Protein AF-A0A7S1J3D1-F1 (afdb_monomer)

Structure (mmCIF, N/CA/C/O backbone):
data_AF-A0A7S1J3D1-F1
#
_entry.id   AF-A0A7S1J3D1-F1
#
loop_
_atom_site.group_PDB
_atom_site.id
_atom_site.type_symbol
_atom_site.label_atom_id
_atom_site.label_alt_id
_atom_site.label_comp_id
_atom_site.label_asym_id
_atom_site.label_entity_id
_atom_site.label_seq_id
_atom_site.pdbx_PDB_ins_code
_atom_site.Cartn_x
_atom_site.Cartn_y
_atom_site.Cartn_z
_atom_site.occupancy
_atom_site.B_iso_or_equiv
_atom_site.auth_seq_id
_atom_site.auth_comp_id
_atom_site.auth_asym_id
_atom_site.auth_atom_id
_atom_site.pdbx_PDB_model_num
ATOM 1 N N . VAL A 1 1 ? -5.712 12.451 -14.005 1.00 25.30 1 VAL A N 1
ATOM 2 C CA . VAL A 1 1 ? -7.044 13.030 -13.714 1.00 25.30 1 VAL A CA 1
ATOM 3 C C . VAL A 1 1 ? -7.055 13.307 -12.225 1.00 25.30 1 VAL A C 1
ATOM 5 O O . VAL A 1 1 ? -7.007 12.352 -11.469 1.00 25.30 1 VAL A O 1
ATOM 8 N N . SER A 1 2 ? -6.955 14.571 -11.810 1.00 24.48 2 SER A N 1
ATOM 9 C CA . SER A 1 2 ? -6.986 14.920 -10.384 1.00 24.48 2 SER A CA 1
ATOM 10 C C . SER A 1 2 ? -8.437 14.815 -9.925 1.00 24.48 2 SER A C 1
ATOM 12 O O . SER A 1 2 ? -9.271 15.611 -10.360 1.00 24.48 2 SER A O 1
ATOM 14 N N . ALA A 1 3 ? -8.770 13.761 -9.180 1.00 30.00 3 ALA A N 1
ATOM 15 C CA . ALA A 1 3 ? -10.103 13.596 -8.622 1.00 30.00 3 ALA A CA 1
ATOM 16 C C . ALA A 1 3 ? -10.310 14.676 -7.554 1.00 30.00 3 ALA A C 1
ATOM 18 O O . ALA A 1 3 ? -9.449 14.885 -6.701 1.00 30.00 3 ALA A O 1
ATOM 19 N N . SER A 1 4 ? -11.433 15.394 -7.618 1.00 39.12 4 SER A N 1
ATOM 20 C CA . SER A 1 4 ? -11.828 16.291 -6.538 1.00 39.12 4 SER A CA 1
ATOM 21 C C . SER A 1 4 ? -11.863 15.491 -5.240 1.00 39.12 4 SER A C 1
ATOM 23 O O . SER A 1 4 ? -12.585 14.497 -5.167 1.00 39.12 4 SER A O 1
ATOM 25 N N . VAL A 1 5 ? -11.096 15.923 -4.243 1.00 52.34 5 VAL A N 1
ATOM 26 C CA . VAL A 1 5 ? -11.101 15.364 -2.890 1.00 52.34 5 VAL A CA 1
ATOM 27 C C . VAL A 1 5 ? -12.564 15.297 -2.414 1.00 52.34 5 VAL A C 1
ATOM 29 O O . VAL A 1 5 ? -13.205 16.338 -2.259 1.00 52.34 5 VAL A O 1
ATOM 32 N N . GLY A 1 6 ? -13.133 14.091 -2.300 1.00 65.12 6 GLY A N 1
ATOM 33 C CA . GLY A 1 6 ? -14.567 13.889 -2.040 1.00 65.12 6 GLY A CA 1
ATOM 34 C C . GLY A 1 6 ? -15.017 14.502 -0.709 1.00 65.12 6 GLY A C 1
ATOM 35 O O . GLY A 1 6 ? -14.214 14.727 0.188 1.00 65.12 6 GLY A O 1
ATOM 36 N N . THR A 1 7 ? -16.305 14.798 -0.529 1.00 87.38 7 THR A N 1
ATOM 37 C CA . THR A 1 7 ? -16.808 15.262 0.779 1.00 87.38 7 THR A CA 1
ATOM 38 C C . THR A 1 7 ? -16.624 14.176 1.854 1.00 87.38 7 THR A C 1
ATOM 40 O O . THR A 1 7 ? -16.487 12.998 1.532 1.00 87.38 7 THR A O 1
ATOM 43 N N . LEU A 1 8 ? -16.661 14.530 3.148 1.00 91.31 8 LEU A N 1
ATOM 44 C CA . LEU A 1 8 ? -16.645 13.525 4.232 1.00 91.31 8 LEU A CA 1
ATOM 45 C C . LEU A 1 8 ? -17.775 12.492 4.090 1.00 91.31 8 LEU A C 1
ATOM 47 O O . LEU A 1 8 ? -17.616 11.337 4.468 1.00 91.31 8 LEU A O 1
ATOM 51 N N . GLU A 1 9 ? -18.910 12.908 3.529 1.00 90.94 9 GLU A N 1
ATOM 52 C CA . GLU A 1 9 ? -20.035 12.026 3.225 1.00 90.94 9 GLU A CA 1
ATOM 53 C C . GLU A 1 9 ? -19.694 11.015 2.125 1.00 90.94 9 GLU A C 1
ATOM 55 O O . GLU A 1 9 ? -19.992 9.835 2.286 1.00 90.94 9 GLU A O 1
ATOM 60 N N . ALA A 1 10 ? -19.003 11.442 1.062 1.00 92.06 10 ALA A N 1
ATOM 61 C CA . ALA A 1 10 ? -18.528 10.536 0.018 1.00 92.06 10 ALA A CA 1
ATOM 62 C C . ALA A 1 10 ? -17.542 9.500 0.583 1.00 92.06 10 ALA A C 1
ATOM 64 O O . ALA A 1 10 ? -17.704 8.307 0.354 1.00 92.06 10 ALA A O 1
ATOM 65 N N . VAL A 1 11 ? -16.589 9.941 1.409 1.00 93.06 11 VAL A N 1
ATOM 66 C CA . VAL A 1 11 ? -15.614 9.052 2.063 1.00 93.06 11 VAL A CA 1
ATOM 67 C C . VAL A 1 11 ? -16.300 8.048 3.000 1.00 93.06 11 VAL A C 1
ATOM 69 O O . VAL A 1 11 ? -15.920 6.878 3.060 1.00 93.06 11 VAL A O 1
ATOM 72 N N . ARG A 1 12 ? -17.350 8.470 3.715 1.00 93.38 12 ARG A N 1
ATOM 73 C CA . ARG A 1 12 ? -18.162 7.562 4.535 1.00 93.38 12 ARG A CA 1
ATOM 74 C C . ARG A 1 12 ? -18.893 6.530 3.677 1.00 93.38 12 ARG A C 1
ATOM 76 O O . ARG A 1 12 ? -18.854 5.349 4.010 1.00 93.38 12 ARG A O 1
ATOM 83 N N . ALA A 1 13 ? -19.522 6.961 2.586 1.00 92.81 13 ALA A N 1
ATOM 84 C CA . ALA A 1 13 ? -20.225 6.069 1.670 1.00 92.81 13 ALA A CA 1
ATOM 85 C C . ALA A 1 13 ? -19.277 5.025 1.051 1.00 92.81 13 ALA A C 1
ATOM 87 O O . ALA A 1 13 ? -19.623 3.848 0.980 1.00 92.81 13 ALA A O 1
ATOM 88 N N . GLU A 1 14 ? -18.052 5.418 0.687 1.00 93.69 14 GLU A N 1
ATOM 89 C CA . GLU A 1 14 ? -17.014 4.490 0.218 1.00 93.69 14 GLU A CA 1
ATOM 90 C C . GLU A 1 14 ? -16.647 3.450 1.291 1.00 93.69 14 GLU A C 1
ATOM 92 O O . GLU A 1 14 ? -16.571 2.254 1.002 1.00 93.69 14 GLU A O 1
ATOM 97 N N . ALA A 1 15 ? -16.469 3.868 2.550 1.00 92.81 15 ALA A N 1
ATOM 98 C CA . ALA A 1 15 ? -16.201 2.940 3.650 1.00 92.81 15 ALA A CA 1
ATOM 99 C C . ALA A 1 15 ? -17.370 1.964 3.887 1.00 92.81 15 ALA A C 1
ATOM 101 O O . ALA A 1 15 ? -17.147 0.777 4.135 1.00 92.81 15 ALA A O 1
ATOM 102 N N . GLU A 1 16 ? -18.615 2.433 3.792 1.00 92.38 16 GLU A N 1
ATOM 103 C CA . GLU A 1 16 ? -19.812 1.588 3.896 1.00 92.38 16 GLU A CA 1
ATOM 104 C C . GLU A 1 16 ? -19.891 0.571 2.751 1.00 92.38 16 GLU A C 1
ATOM 106 O O . GLU A 1 16 ? -20.165 -0.604 2.999 1.00 92.38 16 GLU A O 1
ATOM 111 N N . GLN A 1 17 ? -19.544 0.972 1.527 1.00 93.38 17 GLN A N 1
ATOM 112 C CA . GLN A 1 17 ? -19.472 0.071 0.377 1.00 93.38 17 GLN A CA 1
ATOM 113 C C . GLN A 1 17 ? -18.398 -1.017 0.556 1.00 93.38 17 G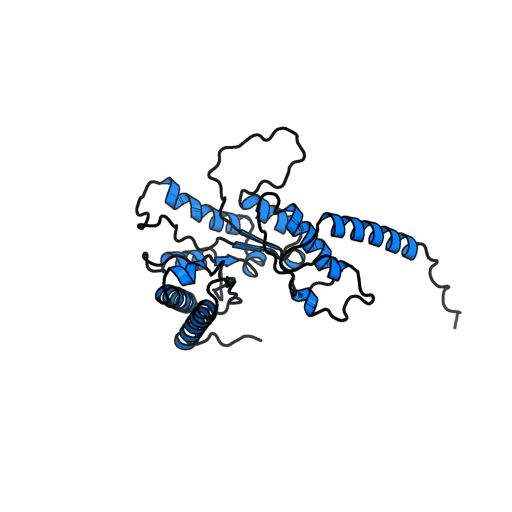LN A C 1
ATOM 115 O O . GLN A 1 17 ? -18.622 -2.184 0.216 1.00 93.38 17 GLN A O 1
ATOM 120 N N . VAL A 1 18 ? -17.236 -0.675 1.126 1.00 92.81 18 VAL A N 1
ATOM 121 C CA . VAL A 1 18 ? -16.195 -1.660 1.476 1.00 92.81 18 VAL A CA 1
ATOM 122 C C . VAL A 1 18 ? -16.729 -2.676 2.489 1.00 92.81 18 VAL A C 1
ATOM 124 O O . VAL A 1 18 ? -16.516 -3.881 2.334 1.00 92.81 18 VAL A O 1
ATOM 127 N N . LEU A 1 19 ? -17.447 -2.214 3.516 1.00 90.38 19 LEU A N 1
ATOM 128 C CA . LEU A 1 19 ? -18.049 -3.087 4.525 1.00 90.38 19 LEU A CA 1
ATOM 129 C C . LEU A 1 19 ? -19.132 -3.993 3.939 1.00 90.38 19 LEU A C 1
ATOM 131 O O . LEU A 1 19 ? -19.180 -5.173 4.288 1.00 90.38 19 LEU A O 1
ATOM 135 N N . GLU A 1 20 ? -19.971 -3.467 3.048 1.00 91.19 20 GLU A N 1
ATOM 136 C CA . GLU A 1 20 ? -20.978 -4.245 2.327 1.00 91.19 20 GLU A CA 1
ATOM 137 C C . GLU A 1 20 ? -20.319 -5.347 1.492 1.00 91.19 20 GLU A C 1
ATOM 139 O O . GLU A 1 20 ? -20.676 -6.517 1.629 1.00 91.19 20 GLU A O 1
ATOM 144 N N . THR A 1 21 ? -19.292 -4.996 0.712 1.00 91.62 21 THR A N 1
ATOM 145 C CA . THR A 1 21 ? -18.519 -5.939 -0.112 1.00 91.62 21 THR A CA 1
ATOM 146 C C . THR A 1 21 ? -17.920 -7.057 0.743 1.00 91.62 21 THR A C 1
ATOM 148 O O . THR A 1 21 ? -18.063 -8.238 0.435 1.00 91.62 21 THR A O 1
ATOM 151 N N . LEU A 1 22 ? -17.301 -6.709 1.876 1.00 89.75 22 LEU A N 1
ATOM 152 C CA . LEU A 1 22 ? -16.787 -7.697 2.826 1.00 89.75 22 LEU A CA 1
ATOM 153 C C . LEU A 1 22 ? -17.909 -8.535 3.461 1.00 89.75 22 LEU A C 1
ATOM 155 O O . LEU A 1 22 ? -17.675 -9.683 3.839 1.00 89.75 22 LEU A O 1
ATOM 159 N N . GLY A 1 23 ? -19.111 -7.988 3.629 1.00 89.19 23 GLY A N 1
ATOM 160 C CA . GLY A 1 23 ? -20.271 -8.697 4.171 1.00 89.19 23 GLY A CA 1
ATOM 161 C C . GLY A 1 23 ? -20.832 -9.773 3.239 1.00 89.19 23 GLY A C 1
ATOM 162 O O . GLY A 1 23 ? -21.430 -10.731 3.729 1.00 89.19 23 GLY A O 1
ATOM 163 N N . GLN A 1 24 ? -20.617 -9.640 1.928 1.00 90.75 24 GLN A N 1
ATOM 164 C CA . GLN A 1 24 ? -21.112 -10.578 0.914 1.00 90.75 24 GLN A CA 1
ATOM 165 C C . GLN A 1 24 ? -20.329 -11.897 0.882 1.00 90.75 24 GLN A C 1
ATOM 167 O O . GLN A 1 24 ? -20.914 -12.941 0.597 1.00 90.75 24 GLN A O 1
ATOM 172 N N . ASP A 1 25 ? -19.034 -11.870 1.206 1.00 90.44 25 ASP A N 1
ATOM 173 C CA . ASP A 1 25 ? -18.181 -13.060 1.239 1.00 90.44 25 ASP A CA 1
ATOM 174 C C . ASP A 1 25 ? -17.310 -13.074 2.513 1.00 90.44 25 ASP A C 1
ATOM 176 O O . ASP A 1 25 ? -16.414 -12.236 2.659 1.00 90.44 25 ASP A O 1
ATOM 180 N N . PRO A 1 26 ? -17.527 -14.018 3.452 1.00 88.19 26 PRO A N 1
ATOM 181 C CA . PRO A 1 26 ? -16.737 -14.115 4.678 1.00 88.19 26 PRO A CA 1
ATOM 182 C C . PRO A 1 26 ? -15.274 -14.525 4.441 1.00 88.19 26 PRO A C 1
ATOM 184 O O . PRO A 1 26 ? -14.440 -14.307 5.322 1.00 88.19 26 PRO A O 1
ATOM 187 N N . CYS A 1 27 ? -14.947 -15.103 3.282 1.00 88.75 27 CYS A N 1
ATOM 188 C CA . CYS A 1 27 ? -13.596 -15.517 2.906 1.00 88.75 27 CYS A CA 1
ATOM 189 C C . CYS A 1 27 ? -12.812 -14.423 2.163 1.00 88.75 27 CYS A C 1
ATOM 191 O O . CYS A 1 27 ? -11.603 -14.572 1.976 1.00 88.75 27 CYS A O 1
ATOM 193 N N . LEU A 1 28 ? -13.467 -13.327 1.770 1.00 88.69 28 LEU A N 1
ATOM 194 C CA . LEU A 1 28 ? -12.831 -12.220 1.066 1.00 88.69 28 LEU A CA 1
ATOM 195 C C . LEU A 1 28 ? -11.896 -11.430 1.992 1.00 88.69 28 LEU A C 1
ATOM 197 O O . LEU A 1 28 ? -12.297 -11.008 3.084 1.00 88.69 28 LEU A O 1
ATOM 201 N N . THR A 1 29 ? -10.671 -11.192 1.515 1.00 88.62 29 THR A N 1
ATOM 202 C CA . THR A 1 29 ? -9.732 -10.205 2.062 1.00 88.62 29 THR A CA 1
ATOM 203 C C . THR A 1 29 ? -9.520 -9.079 1.058 1.00 88.62 29 THR A C 1
ATOM 205 O O . THR A 1 29 ? -9.521 -9.310 -0.151 1.00 88.62 29 THR A O 1
ATOM 208 N N . LEU A 1 30 ? -9.363 -7.850 1.554 1.00 89.25 30 LEU A N 1
ATOM 209 C CA . LEU A 1 30 ? -9.214 -6.663 0.714 1.00 89.25 30 LEU A CA 1
ATOM 210 C C . LEU A 1 30 ? -7.898 -5.938 0.972 1.00 89.25 30 LEU A C 1
ATOM 212 O O . LEU A 1 30 ? -7.429 -5.827 2.106 1.00 89.25 30 LEU A O 1
ATOM 216 N N . ARG A 1 31 ? -7.365 -5.382 -0.113 1.00 91.25 31 ARG A N 1
ATOM 217 C CA . ARG A 1 31 ? -6.403 -4.285 -0.107 1.00 91.25 31 ARG A CA 1
ATOM 218 C C . ARG A 1 31 ? -7.108 -3.075 -0.655 1.00 91.25 31 ARG A C 1
ATOM 220 O O . ARG A 1 31 ? -7.762 -3.166 -1.692 1.00 91.25 31 ARG A O 1
ATOM 227 N N . LEU A 1 32 ? -7.007 -1.986 0.077 1.00 93.94 32 LEU A N 1
ATOM 228 C CA . LEU A 1 32 ? -7.589 -0.721 -0.318 1.00 93.94 32 LEU A CA 1
ATOM 229 C C . LEU A 1 32 ? -6.456 0.171 -0.791 1.00 93.94 32 LEU A C 1
ATOM 231 O O . LEU A 1 32 ? -5.367 0.105 -0.233 1.00 93.94 32 LEU A O 1
ATOM 235 N N . ASP A 1 33 ? -6.722 0.994 -1.787 1.00 95.19 33 ASP A N 1
ATOM 236 C CA . ASP A 1 33 ? -5.762 1.955 -2.304 1.00 95.19 33 ASP A CA 1
ATOM 237 C C . ASP A 1 33 ? -6.488 3.280 -2.513 1.00 95.19 33 ASP A C 1
ATOM 239 O O . ASP A 1 33 ? -7.448 3.369 -3.283 1.00 95.19 33 ASP A O 1
ATOM 243 N N . ALA A 1 34 ? -6.064 4.286 -1.754 1.00 95.25 34 ALA A N 1
ATOM 244 C CA . ALA A 1 34 ? -6.633 5.620 -1.792 1.00 95.25 34 ALA A CA 1
ATOM 245 C C . ALA A 1 34 ? -5.872 6.561 -2.733 1.00 95.25 34 ALA A C 1
ATOM 247 O O . ALA A 1 34 ? -6.355 7.667 -2.949 1.00 95.25 34 ALA A O 1
ATOM 248 N N . ASN A 1 35 ? -4.729 6.164 -3.309 1.00 95.12 35 ASN A N 1
ATOM 249 C CA . ASN A 1 35 ? -3.969 6.966 -4.276 1.00 95.12 35 ASN A CA 1
ATOM 250 C C . ASN A 1 35 ? -3.764 8.434 -3.846 1.00 95.12 35 ASN A C 1
ATOM 252 O O . ASN A 1 35 ? -3.959 9.364 -4.631 1.00 95.12 35 ASN A O 1
ATOM 256 N N . GLN A 1 36 ? -3.429 8.661 -2.575 1.00 95.38 36 GLN A N 1
ATOM 257 C CA . GLN A 1 36 ? -3.237 9.987 -1.983 1.00 95.38 36 GLN A CA 1
ATOM 258 C C . GLN A 1 36 ? -4.486 10.893 -2.087 1.00 95.38 36 GLN A C 1
ATOM 260 O O . GLN A 1 36 ? -4.399 12.113 -2.240 1.00 95.38 36 GLN A O 1
ATOM 265 N N . ALA A 1 37 ? -5.691 10.330 -2.003 1.00 94.62 37 ALA A N 1
ATOM 266 C CA . ALA A 1 37 ? -6.917 11.090 -2.251 1.00 94.62 37 ALA A CA 1
ATOM 267 C C . ALA A 1 37 ? -7.415 11.942 -1.074 1.00 94.62 37 ALA A C 1
ATOM 269 O O . ALA A 1 37 ? -8.241 12.825 -1.310 1.00 94.62 37 ALA A O 1
ATOM 270 N N . TRP A 1 38 ? -6.985 11.697 0.170 1.00 95.56 38 TRP A N 1
ATOM 271 C CA . TRP A 1 38 ? -7.666 12.260 1.342 1.00 95.56 38 TRP A CA 1
ATOM 272 C C . TRP A 1 38 ? -6.830 13.242 2.168 1.00 95.56 38 TRP A C 1
ATOM 274 O O . TRP A 1 38 ? -5.616 13.118 2.339 1.00 95.56 38 TRP A O 1
ATOM 284 N N . THR A 1 39 ? -7.509 14.205 2.790 1.00 94.50 39 THR A N 1
ATOM 285 C CA . THR A 1 39 ? -6.973 14.944 3.936 1.00 94.50 39 THR A CA 1
ATOM 286 C C . THR A 1 39 ? -6.912 14.037 5.177 1.00 94.50 39 THR A C 1
ATOM 288 O O . THR A 1 39 ? -7.573 12.993 5.223 1.00 94.50 39 THR A O 1
ATOM 291 N N . PRO A 1 40 ? -6.162 14.413 6.231 1.00 92.44 40 PRO A N 1
ATOM 292 C CA . PRO A 1 40 ? -6.144 13.654 7.484 1.00 92.44 40 PRO A CA 1
ATOM 293 C C . PRO A 1 40 ? -7.532 13.440 8.103 1.00 92.44 40 PRO A C 1
ATOM 295 O O . PRO A 1 40 ? -7.806 12.371 8.648 1.00 92.44 40 PRO A O 1
ATOM 298 N N . GLU A 1 41 ? -8.421 14.427 7.999 1.00 92.62 41 GLU A N 1
ATOM 299 C CA . GLU A 1 41 ? -9.789 14.366 8.523 1.00 92.62 41 GLU A CA 1
ATOM 300 C C . GLU A 1 41 ? -10.626 13.335 7.762 1.00 92.62 41 GLU A C 1
ATOM 302 O O . GLU A 1 41 ? -11.319 12.526 8.374 1.00 92.62 41 GLU A O 1
ATOM 307 N N . GLN A 1 42 ? -10.516 13.318 6.433 1.00 94.69 42 GLN A N 1
ATOM 308 C CA . GLN A 1 42 ? -11.187 12.338 5.579 1.00 94.69 42 GLN A CA 1
ATOM 309 C C . GLN A 1 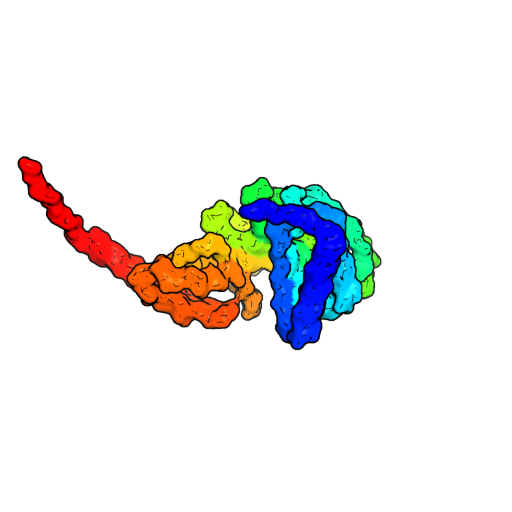42 ? -10.663 10.922 5.816 1.00 94.69 42 GLN A C 1
ATOM 311 O O . GLN A 1 42 ? -11.456 10.014 6.050 1.00 94.69 42 GLN A O 1
ATOM 316 N N . ALA A 1 43 ? -9.342 10.732 5.850 1.00 93.88 43 ALA A N 1
ATOM 317 C CA . ALA A 1 43 ? -8.752 9.432 6.157 1.00 93.88 43 ALA A CA 1
ATOM 318 C C . ALA A 1 43 ? -9.189 8.924 7.545 1.00 93.88 43 ALA A C 1
ATOM 320 O O . ALA A 1 43 ? -9.487 7.742 7.718 1.00 93.88 43 ALA A O 1
ATOM 321 N N . THR A 1 44 ? -9.289 9.822 8.531 1.00 91.94 44 THR A N 1
ATOM 322 C CA . THR A 1 44 ? -9.812 9.492 9.865 1.00 91.94 44 THR A CA 1
ATOM 323 C C . THR A 1 44 ? -11.277 9.061 9.796 1.00 91.94 44 THR A C 1
ATOM 325 O O . THR A 1 44 ? -11.629 8.030 10.367 1.00 91.94 44 THR A O 1
ATOM 328 N N . GLU A 1 45 ? -12.128 9.803 9.082 1.00 93.00 45 GLU A N 1
ATOM 329 C CA . GLU A 1 45 ? -13.549 9.467 8.920 1.00 93.00 45 GLU A CA 1
ATOM 330 C C . GLU A 1 45 ? -13.740 8.106 8.235 1.00 93.00 45 GLU A C 1
ATOM 332 O O . GLU A 1 45 ? -14.558 7.302 8.693 1.00 93.00 45 GLU A O 1
ATOM 337 N N . PHE A 1 46 ? -12.947 7.805 7.201 1.00 93.12 46 PHE A N 1
ATOM 338 C CA . PHE A 1 46 ? -12.944 6.504 6.527 1.00 93.12 46 PHE A CA 1
ATOM 339 C C . PHE A 1 46 ? -12.641 5.369 7.514 1.00 93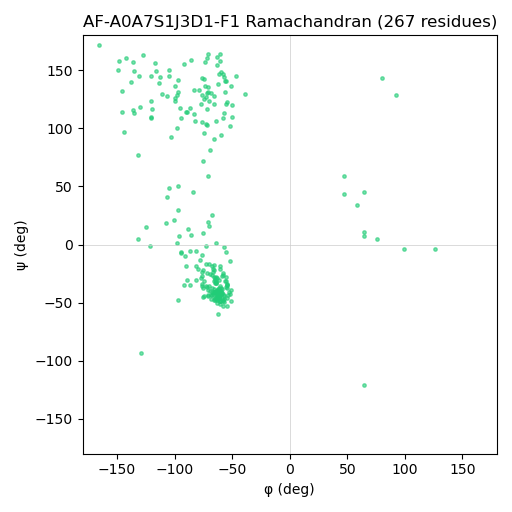.12 46 PHE A C 1
ATOM 341 O O . PHE A 1 46 ? -13.418 4.423 7.661 1.00 93.12 46 PHE A O 1
ATOM 348 N N . LEU A 1 47 ? -11.537 5.492 8.257 1.00 90.00 47 LEU A N 1
ATOM 349 C CA . LEU A 1 47 ? -11.072 4.480 9.209 1.00 90.00 47 LEU A CA 1
ATOM 350 C C . LEU A 1 47 ? -12.039 4.287 10.385 1.00 90.00 47 LEU A C 1
ATOM 352 O O . LEU A 1 47 ? -12.307 3.154 10.796 1.00 90.00 47 LEU A O 1
ATOM 356 N N . VAL A 1 48 ? -12.601 5.379 10.910 1.00 88.94 48 VAL A N 1
ATOM 357 C CA . VAL A 1 48 ? -13.635 5.342 11.954 1.00 88.9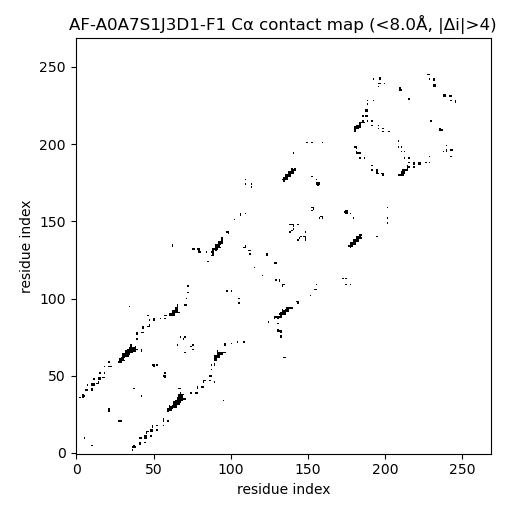4 48 VAL A CA 1
ATOM 358 C C . VAL A 1 48 ? -14.887 4.632 11.441 1.00 88.94 48 VAL A C 1
ATOM 360 O O . VAL A 1 48 ? -15.464 3.814 12.160 1.00 88.94 48 VAL A O 1
ATOM 363 N N . THR A 1 49 ? -15.307 4.917 10.208 1.00 90.81 49 THR A N 1
ATOM 364 C CA . THR A 1 49 ? -16.487 4.295 9.595 1.00 90.81 49 THR A CA 1
ATOM 365 C C . THR A 1 49 ? -16.280 2.799 9.391 1.00 90.81 49 THR A C 1
ATOM 367 O O . THR A 1 49 ? -17.108 2.009 9.848 1.00 90.81 49 THR A O 1
ATOM 370 N N . LEU A 1 50 ? -15.137 2.390 8.831 1.00 88.19 50 LEU A N 1
ATOM 371 C CA . LEU A 1 50 ? -14.778 0.977 8.689 1.00 88.19 50 LEU A CA 1
ATOM 372 C C . LEU A 1 50 ? -14.858 0.229 10.023 1.00 88.19 50 LEU A C 1
ATOM 374 O O . LEU A 1 50 ? -15.399 -0.873 10.105 1.00 88.19 50 LEU A O 1
ATOM 378 N N . ALA A 1 51 ? -14.359 0.827 11.101 1.00 82.38 51 ALA A N 1
ATOM 379 C CA . ALA A 1 51 ? -14.332 0.152 12.386 1.00 82.38 51 ALA A CA 1
ATOM 380 C C . ALA A 1 51 ? -15.692 0.073 13.101 1.00 82.38 51 ALA A C 1
ATOM 382 O O . ALA A 1 51 ? -15.894 -0.832 13.917 1.00 82.38 51 ALA A O 1
ATOM 383 N N . LYS A 1 52 ? -16.653 0.948 12.767 1.00 81.50 52 LYS A N 1
ATOM 384 C CA . LYS A 1 52 ? -18.054 0.809 13.210 1.00 81.50 52 LYS A CA 1
ATOM 385 C C . LYS A 1 52 ? -18.719 -0.438 12.608 1.00 81.50 52 LYS A C 1
ATOM 387 O O . LYS A 1 52 ? -19.576 -1.039 13.251 1.00 81.50 52 LYS A O 1
ATOM 392 N N . GLY A 1 53 ? -18.281 -0.878 11.425 1.00 67.31 53 GLY A N 1
ATOM 393 C CA . GLY A 1 53 ? -18.830 -1.996 10.643 1.00 67.31 53 GLY A CA 1
ATOM 394 C C . GLY A 1 53 ? -18.626 -3.419 11.184 1.00 67.31 53 GLY A C 1
ATOM 395 O O . GLY A 1 53 ? -18.857 -4.376 10.447 1.00 67.31 53 GLY A O 1
ATOM 396 N N . ARG A 1 54 ? -18.256 -3.570 12.466 1.00 71.62 54 ARG A N 1
ATOM 397 C CA . ARG A 1 54 ? -17.865 -4.795 13.207 1.00 71.62 54 ARG A CA 1
ATOM 398 C C . ARG A 1 54 ? -16.343 -5.061 13.203 1.00 71.62 54 ARG A C 1
ATOM 400 O O . ARG A 1 54 ? -15.745 -5.187 12.136 1.00 71.62 54 ARG A O 1
ATOM 407 N N . PRO A 1 55 ? -15.717 -5.292 14.378 1.00 69.69 55 PRO A N 1
ATOM 408 C CA . PRO A 1 55 ? -14.272 -5.549 14.502 1.00 69.69 55 PRO A CA 1
ATOM 409 C C . PRO A 1 55 ? -13.726 -6.749 13.709 1.00 69.69 55 PRO A C 1
ATOM 411 O O . PRO A 1 55 ? -12.539 -6.802 13.394 1.00 69.69 55 PRO A O 1
ATOM 414 N N . GLN A 1 56 ? -14.571 -7.739 13.402 1.00 72.50 56 GLN A N 1
ATOM 415 C CA . GLN A 1 56 ? -14.181 -8.904 12.598 1.00 72.50 56 GLN A CA 1
ATOM 416 C C . GLN A 1 56 ? -14.075 -8.575 11.102 1.00 72.50 56 GLN A C 1
ATOM 418 O O . GLN A 1 56 ? -13.356 -9.253 10.374 1.00 72.50 56 GLN A O 1
ATOM 423 N N . THR A 1 57 ? -14.765 -7.533 10.636 1.00 74.75 57 THR A N 1
ATOM 424 C CA . THR A 1 57 ? -14.756 -7.122 9.229 1.00 74.75 57 THR A CA 1
ATOM 425 C C . THR A 1 57 ? -13.451 -6.409 8.889 1.00 74.75 57 THR A C 1
ATOM 427 O O . THR A 1 57 ? -12.788 -6.775 7.925 1.00 74.75 57 THR A O 1
ATOM 430 N N . THR A 1 58 ? -13.000 -5.480 9.740 1.00 75.69 58 THR A N 1
ATOM 431 C CA . THR A 1 58 ? -11.719 -4.772 9.546 1.00 75.69 58 THR A CA 1
ATOM 432 C C . THR A 1 58 ? -10.500 -5.682 9.672 1.00 75.69 58 THR A C 1
ATOM 434 O O . THR A 1 58 ? -9.454 -5.385 9.109 1.00 75.69 58 THR A O 1
ATOM 437 N N . ALA A 1 59 ? -10.635 -6.834 10.339 1.00 81.56 59 ALA A N 1
ATOM 438 C CA . ALA A 1 59 ? -9.607 -7.873 10.386 1.00 81.56 59 ALA A CA 1
ATOM 439 C C . ALA A 1 59 ? -9.247 -8.457 9.011 1.00 81.56 59 ALA A C 1
ATOM 441 O O . ALA A 1 59 ? -8.191 -9.072 8.882 1.00 81.56 59 ALA A O 1
ATOM 442 N N . ARG A 1 60 ? -10.144 -8.308 8.028 1.00 86.06 60 ARG A N 1
ATOM 443 C CA . ARG A 1 60 ? -10.005 -8.831 6.663 1.00 86.06 60 ARG A CA 1
ATOM 444 C C . ARG A 1 60 ? -9.488 -7.788 5.673 1.00 86.06 60 ARG A C 1
ATOM 446 O O . ARG A 1 60 ? -9.342 -8.092 4.493 1.00 86.06 60 ARG A O 1
ATOM 453 N N . ILE A 1 61 ? -9.200 -6.578 6.146 1.00 87.00 61 ILE A N 1
ATOM 454 C CA . ILE A 1 61 ? -8.470 -5.575 5.377 1.00 87.00 61 ILE A CA 1
ATOM 455 C C . ILE A 1 61 ? -6.991 -5.782 5.689 1.00 87.00 61 ILE A C 1
ATOM 457 O O . ILE A 1 61 ? -6.565 -5.616 6.832 1.00 87.00 61 ILE A O 1
ATOM 461 N N . GLU A 1 62 ? -6.223 -6.188 4.682 1.00 85.56 62 GLU A N 1
ATOM 462 C CA . GLU A 1 62 ? -4.790 -6.438 4.838 1.00 85.56 62 GLU A CA 1
ATOM 463 C C . GLU A 1 62 ? -4.043 -5.131 5.089 1.00 85.56 62 GLU A C 1
ATOM 465 O O . GLU A 1 62 ? -3.236 -5.050 6.014 1.00 85.56 62 GLU A O 1
ATOM 470 N N . TYR A 1 63 ? -4.349 -4.110 4.289 1.00 89.06 63 TYR A N 1
ATOM 471 C CA . TYR A 1 63 ? -3.872 -2.748 4.467 1.00 89.06 63 TYR A CA 1
ATOM 472 C C . TYR A 1 63 ? -4.676 -1.754 3.604 1.00 89.06 63 TYR A C 1
ATOM 474 O O . TYR A 1 63 ? -5.461 -2.149 2.736 1.00 89.06 63 TYR A O 1
ATOM 482 N N . LEU A 1 64 ? -4.431 -0.464 3.831 1.00 92.88 64 LEU A N 1
ATOM 483 C CA . LEU A 1 64 ? -4.868 0.677 3.030 1.00 92.88 64 LEU A CA 1
ATOM 484 C C . LEU A 1 64 ? -3.629 1.438 2.515 1.00 92.88 64 LEU A C 1
ATOM 486 O O . LEU A 1 64 ? -2.839 1.948 3.310 1.00 92.88 64 LEU A O 1
ATOM 490 N N . GLU A 1 65 ? -3.445 1.473 1.198 1.00 95.06 65 GLU A N 1
ATOM 491 C CA . GLU A 1 65 ? -2.355 2.161 0.499 1.00 95.06 65 GLU A CA 1
ATOM 492 C C . GLU A 1 65 ? -2.646 3.668 0.422 1.00 95.06 65 GLU A C 1
ATOM 494 O O . GLU A 1 65 ? -3.767 4.081 0.122 1.00 95.06 65 GLU A O 1
ATOM 499 N N . GLU A 1 66 ? -1.632 4.474 0.755 1.00 95.38 66 GLU A N 1
ATOM 500 C CA . GLU A 1 66 ? -1.551 5.909 0.433 1.00 95.38 66 GLU A CA 1
ATOM 501 C C . GLU A 1 66 ? -2.818 6.735 0.739 1.00 95.38 66 GLU A C 1
ATOM 503 O O . GLU A 1 66 ? -3.382 7.375 -0.145 1.00 95.38 66 GLU A O 1
ATOM 508 N N . PRO A 1 67 ? -3.295 6.786 1.997 1.00 94.94 67 PRO A N 1
ATOM 50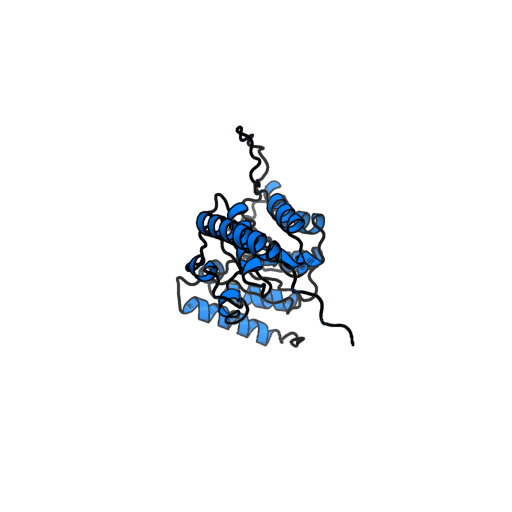9 C CA . PRO A 1 67 ? -4.507 7.535 2.328 1.00 94.94 67 PRO A CA 1
ATOM 510 C C . PRO A 1 67 ? -4.387 9.047 2.101 1.00 94.94 67 PRO A C 1
ATOM 512 O O . PRO A 1 67 ? -5.382 9.694 1.795 1.00 94.94 67 PRO A O 1
ATOM 515 N N . LEU A 1 68 ? -3.206 9.638 2.301 1.00 95.69 68 LEU A N 1
ATOM 516 C CA . LEU A 1 68 ? -3.063 11.089 2.450 1.00 95.69 68 LEU A CA 1
ATOM 517 C C . LEU A 1 68 ? -2.591 11.778 1.169 1.00 95.69 68 LEU A C 1
ATOM 519 O O . LEU A 1 68 ? -1.599 11.355 0.599 1.00 95.69 68 LEU A O 1
ATOM 523 N N . THR A 1 69 ? -3.198 12.915 0.811 1.00 95.56 69 THR A N 1
ATOM 524 C CA . THR A 1 69 ? -2.786 13.767 -0.330 1.00 95.56 69 THR A CA 1
ATOM 525 C C . THR A 1 69 ? -1.401 14.379 -0.199 1.00 95.56 69 THR A C 1
ATOM 527 O O . THR A 1 69 ? -0.747 14.652 -1.194 1.00 95.56 69 THR A O 1
ATOM 530 N N . ASN A 1 70 ? -0.946 14.617 1.029 1.00 94.88 70 ASN A N 1
ATOM 531 C CA . ASN A 1 70 ? 0.403 15.109 1.302 1.00 94.88 70 ASN A CA 1
ATOM 532 C C . ASN A 1 70 ? 1.013 14.236 2.402 1.00 94.88 70 ASN A C 1
ATOM 534 O O . ASN A 1 70 ? 0.999 14.604 3.593 1.00 94.88 70 ASN A O 1
ATOM 538 N N . PRO A 1 71 ? 1.458 13.025 2.043 1.00 95.12 71 PRO A N 1
ATOM 539 C CA . PRO A 1 71 ? 2.024 12.114 3.008 1.00 95.12 71 PRO A CA 1
ATOM 540 C C . PRO A 1 71 ? 3.393 12.630 3.450 1.00 95.12 71 PRO A C 1
ATOM 542 O O . PRO A 1 71 ? 4.224 13.093 2.679 1.00 95.12 71 PRO A O 1
ATOM 545 N N . SER A 1 72 ? 3.616 12.583 4.753 1.00 93.56 72 SER A N 1
ATOM 546 C CA . SER A 1 72 ? 4.892 12.867 5.395 1.00 93.56 72 SER A CA 1
ATOM 547 C C . SER A 1 72 ? 4.974 11.998 6.643 1.00 93.56 72 SER A C 1
ATOM 549 O O . SER A 1 72 ? 3.928 11.630 7.198 1.00 93.56 72 SER A O 1
ATOM 551 N N . PRO A 1 73 ? 6.174 11.715 7.171 1.00 89.75 73 PRO A N 1
ATOM 552 C CA . PRO A 1 73 ? 6.283 10.963 8.412 1.00 89.75 73 PRO A CA 1
ATOM 553 C C . PRO A 1 73 ? 5.478 11.587 9.565 1.00 89.75 73 PRO A C 1
ATOM 555 O O . PRO A 1 73 ? 4.885 10.879 10.380 1.00 89.75 73 PRO A O 1
ATOM 558 N N . GLY A 1 74 ? 5.405 12.922 9.604 1.00 89.62 74 GLY A N 1
ATOM 559 C CA . GLY A 1 74 ? 4.608 13.669 10.573 1.00 89.62 74 GLY A CA 1
ATOM 560 C C . GLY A 1 74 ? 3.096 13.559 10.356 1.00 89.62 74 GLY A C 1
ATOM 561 O O . GLY A 1 74 ? 2.368 13.368 11.328 1.00 89.62 74 GLY A O 1
ATOM 562 N N . SER A 1 75 ? 2.603 13.666 9.117 1.00 92.38 75 SER A N 1
ATOM 563 C CA . SER A 1 75 ? 1.160 13.577 8.831 1.00 92.38 75 SER A CA 1
ATOM 564 C C . SER A 1 75 ? 0.628 12.154 9.010 1.00 92.38 75 SER A C 1
ATOM 566 O O . SER A 1 75 ? -0.427 11.982 9.616 1.00 92.38 75 SER A O 1
ATOM 568 N N . LEU A 1 76 ? 1.396 11.135 8.613 1.00 91.00 76 LEU A N 1
ATOM 569 C CA . LEU A 1 76 ? 1.074 9.729 8.872 1.00 91.00 76 LEU A CA 1
ATOM 570 C C . LEU A 1 76 ? 1.048 9.430 10.378 1.00 91.00 76 LEU A C 1
ATOM 572 O O . LEU A 1 76 ? 0.132 8.772 10.870 1.00 91.00 76 LEU A O 1
ATOM 576 N N . ARG A 1 77 ? 2.006 9.971 11.145 1.00 85.12 77 ARG A N 1
ATOM 577 C CA . ARG A 1 77 ? 1.987 9.857 12.611 1.00 85.12 77 ARG A CA 1
ATOM 578 C C . ARG A 1 77 ? 0.739 10.506 13.210 1.00 85.12 77 ARG A C 1
ATOM 580 O O . ARG A 1 77 ? 0.067 9.865 14.011 1.00 85.12 77 ARG A O 1
ATOM 587 N N . LYS A 1 78 ? 0.410 11.736 12.801 1.00 86.81 78 LYS A N 1
ATOM 588 C CA . LYS A 1 78 ? -0.784 12.452 13.279 1.00 86.81 78 LYS A CA 1
ATOM 589 C C . LYS A 1 78 ? -2.072 11.695 12.973 1.00 86.81 78 LYS A C 1
ATOM 591 O O . LYS A 1 78 ? -2.922 11.607 13.850 1.00 86.81 78 LYS A O 1
ATOM 596 N N . LEU A 1 79 ? -2.198 11.119 11.775 1.00 88.62 79 LEU A N 1
ATOM 597 C CA . LEU A 1 79 ? -3.330 10.256 11.433 1.00 88.62 79 LEU A CA 1
ATOM 598 C C . LEU A 1 79 ? -3.428 9.083 12.421 1.00 88.62 79 LEU A C 1
ATOM 600 O O . LEU A 1 79 ? -4.496 8.814 12.951 1.00 88.62 79 LEU A O 1
ATOM 604 N N . SER A 1 80 ? -2.300 8.446 12.744 1.00 81.94 80 SER A N 1
ATOM 605 C CA . SER A 1 80 ? -2.226 7.305 13.672 1.00 81.94 80 SER A CA 1
ATOM 606 C C . SER A 1 80 ? -2.645 7.674 15.090 1.00 81.94 80 SER A C 1
ATOM 608 O O . SER A 1 80 ? -3.346 6.919 15.756 1.00 81.94 80 SER A O 1
ATOM 610 N N . GLU A 1 81 ? -2.178 8.829 15.559 1.00 79.62 81 GLU A N 1
ATOM 611 C CA . GLU A 1 81 ? -2.428 9.345 16.905 1.00 79.62 81 GLU A CA 1
ATOM 612 C C . GLU A 1 81 ? -3.844 9.912 17.060 1.00 79.62 81 GLU A C 1
ATOM 614 O O . GLU A 1 81 ? -4.379 9.906 18.166 1.00 79.62 81 GLU A O 1
ATOM 619 N N . GLY A 1 82 ? -4.451 10.381 15.965 1.00 81.50 82 GLY A N 1
ATOM 620 C CA . GLY A 1 82 ? -5.808 10.926 15.937 1.00 81.50 82 GLY A CA 1
ATOM 621 C C . GLY A 1 82 ? -6.917 9.871 15.950 1.00 81.50 82 GLY A C 1
ATOM 622 O O . GLY A 1 82 ? -8.075 10.214 16.193 1.00 81.50 82 GLY A O 1
ATOM 623 N N . LEU A 1 83 ? -6.596 8.594 15.715 1.00 81.94 83 LEU A N 1
ATOM 624 C CA . LEU A 1 83 ? -7.589 7.522 15.729 1.00 81.94 83 LEU A CA 1
ATOM 625 C C . LEU A 1 83 ? -8.042 7.196 17.165 1.00 81.94 83 LEU A C 1
ATOM 627 O O . LEU A 1 83 ? -7.205 7.068 18.064 1.00 81.94 83 LEU A O 1
ATOM 631 N N . PRO A 1 84 ? -9.355 7.002 17.402 1.00 78.56 84 PRO A N 1
ATOM 632 C CA . PRO A 1 84 ? -9.852 6.606 18.712 1.00 78.56 84 PRO A CA 1
ATOM 633 C C . PRO A 1 84 ? -9.185 5.318 19.228 1.00 78.56 84 PRO A C 1
ATOM 635 O O . PRO A 1 84 ? -9.018 4.361 18.469 1.00 78.56 84 PRO A O 1
ATOM 638 N N . PRO A 1 85 ? -8.861 5.230 20.532 1.00 71.75 85 PRO A N 1
ATOM 639 C CA . PRO A 1 85 ? -8.043 4.145 21.076 1.00 71.75 85 PRO A CA 1
ATOM 640 C C . PRO A 1 85 ? -8.718 2.775 21.002 1.00 71.75 85 PRO A C 1
ATOM 642 O O . PRO A 1 85 ? -8.038 1.766 21.035 1.00 71.75 85 PRO A O 1
ATOM 645 N N . TYR A 1 86 ? -10.044 2.705 20.904 1.00 69.19 86 TYR A N 1
ATOM 646 C CA . TYR A 1 86 ? -10.773 1.440 20.779 1.00 69.19 86 TYR A CA 1
ATOM 647 C C . TYR A 1 86 ? -10.798 0.893 19.342 1.00 69.19 86 TYR A C 1
ATOM 649 O O . TYR A 1 86 ? -11.311 -0.204 19.118 1.00 69.19 86 TYR A O 1
ATOM 657 N N . LEU A 1 87 ? -10.285 1.644 18.361 1.00 71.06 87 LEU A N 1
ATOM 658 C CA . LEU A 1 87 ? -10.229 1.183 16.982 1.00 71.06 87 LEU A CA 1
ATOM 659 C C . LEU A 1 87 ? -9.110 0.166 16.803 1.00 71.06 87 LEU A C 1
ATOM 661 O O . LEU A 1 87 ? -7.949 0.438 17.108 1.00 71.06 87 LEU A O 1
ATOM 665 N N . ARG A 1 88 ? -9.450 -0.988 16.218 1.00 67.38 88 ARG A N 1
ATOM 666 C CA . ARG A 1 88 ? -8.426 -1.840 15.621 1.00 67.38 88 ARG A CA 1
ATOM 667 C C . ARG A 1 88 ? -7.829 -1.071 14.434 1.00 67.38 88 ARG A C 1
ATOM 669 O O . ARG A 1 88 ? -8.583 -0.731 13.522 1.00 67.38 88 ARG A O 1
ATOM 676 N N . PRO A 1 89 ? -6.516 -0.810 14.422 1.00 71.88 89 PRO A N 1
ATOM 677 C CA . PRO A 1 89 ? -5.881 -0.090 13.329 1.00 71.88 89 PRO A CA 1
ATOM 678 C C . PRO A 1 89 ? -5.956 -0.927 12.050 1.00 71.88 89 PRO A C 1
ATOM 680 O O . PRO A 1 89 ? -5.565 -2.098 12.043 1.00 71.88 89 PRO A O 1
ATOM 683 N N . VAL A 1 90 ? -6.459 -0.321 10.974 1.00 83.62 90 VAL A N 1
ATOM 684 C CA . VAL A 1 90 ? -6.229 -0.830 9.619 1.00 83.62 90 VAL A CA 1
ATOM 685 C C . VAL A 1 90 ? -4.771 -0.522 9.282 1.00 83.62 90 VAL A C 1
ATOM 687 O O . VAL A 1 90 ? -4.357 0.631 9.442 1.00 83.62 90 VAL A O 1
ATOM 690 N N . PRO A 1 91 ? -3.973 -1.515 8.864 1.00 85.31 91 PRO A N 1
ATOM 691 C CA . PRO A 1 91 ? -2.593 -1.257 8.494 1.00 85.31 91 PRO A CA 1
ATOM 692 C C . PRO A 1 91 ? -2.517 -0.302 7.301 1.00 85.31 91 PRO A C 1
ATOM 694 O O . PRO A 1 91 ? -3.277 -0.438 6.353 1.00 85.31 91 PRO A O 1
ATOM 697 N N . ILE A 1 92 ? -1.600 0.654 7.330 1.00 90.81 92 ILE A N 1
ATOM 698 C CA . ILE A 1 92 ? -1.298 1.535 6.204 1.00 90.81 92 ILE A CA 1
ATOM 699 C C . ILE A 1 92 ? -0.089 1.005 5.449 1.00 90.81 92 ILE A C 1
ATOM 701 O O . ILE A 1 92 ? 0.876 0.491 6.030 1.00 90.81 92 ILE A O 1
ATOM 705 N N . ALA A 1 93 ? -0.175 1.133 4.137 1.00 93.12 93 AL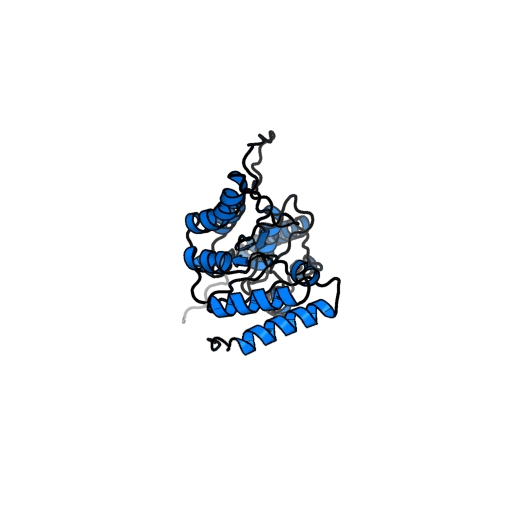A A N 1
ATOM 706 C CA . ALA A 1 93 ? 0.842 0.753 3.187 1.00 93.12 93 ALA A CA 1
ATOM 707 C C . ALA A 1 93 ? 1.409 2.002 2.499 1.00 93.12 93 ALA A C 1
ATOM 709 O O . ALA A 1 93 ? 0.660 2.928 2.182 1.00 93.12 93 ALA A O 1
ATOM 710 N N . LEU A 1 94 ? 2.730 2.030 2.312 1.00 95.81 94 LEU A N 1
ATOM 711 C CA . LEU A 1 94 ? 3.410 3.069 1.532 1.00 95.81 94 LEU A CA 1
ATOM 712 C C . LEU A 1 94 ? 3.657 2.564 0.113 1.00 95.81 94 LEU A C 1
ATOM 714 O O . LEU A 1 94 ? 4.210 1.477 -0.036 1.00 95.81 94 LEU A O 1
ATOM 718 N N . ASP A 1 95 ? 3.308 3.371 -0.877 1.00 96.25 95 ASP A N 1
ATOM 719 C CA . ASP A 1 95 ? 3.522 3.167 -2.305 1.00 96.25 95 ASP A CA 1
ATOM 720 C C . ASP A 1 95 ? 4.181 4.419 -2.919 1.00 96.25 95 ASP A C 1
ATOM 722 O O . ASP A 1 95 ? 5.405 4.549 -2.838 1.00 96.25 95 ASP A O 1
ATOM 726 N N . GLU A 1 96 ? 3.411 5.376 -3.458 1.00 96.44 96 GLU A N 1
ATOM 727 C CA . GLU A 1 96 ? 3.933 6.611 -4.063 1.00 96.44 96 GLU A CA 1
ATOM 728 C C . GLU A 1 96 ? 4.857 7.385 -3.110 1.00 96.44 96 GLU A C 1
ATOM 730 O O . GLU A 1 96 ? 5.901 7.886 -3.533 1.00 96.44 96 GLU A O 1
ATOM 735 N N . SER A 1 97 ? 4.546 7.409 -1.809 1.00 96.69 97 SER A N 1
ATOM 736 C CA . SER A 1 97 ? 5.370 8.063 -0.784 1.00 96.69 97 SER A CA 1
ATOM 737 C C . SER A 1 97 ? 6.796 7.517 -0.719 1.00 96.69 97 SER A C 1
ATOM 739 O O . SER A 1 97 ? 7.712 8.216 -0.283 1.00 96.69 97 SER A O 1
ATOM 741 N N . LEU A 1 98 ? 7.023 6.263 -1.130 1.00 96.75 98 LEU A N 1
ATOM 742 C CA . LEU A 1 98 ? 8.361 5.672 -1.131 1.00 96.75 98 LEU A CA 1
ATOM 743 C C . LEU A 1 98 ? 9.289 6.353 -2.131 1.00 96.75 98 LEU A C 1
ATOM 745 O O . LEU A 1 98 ? 10.503 6.289 -1.953 1.00 96.75 98 LEU A O 1
ATOM 749 N N . ILE A 1 99 ? 8.763 6.998 -3.169 1.00 95.81 99 ILE A N 1
ATOM 750 C CA . ILE A 1 99 ? 9.574 7.737 -4.140 1.00 95.81 99 ILE A CA 1
ATOM 751 C C . ILE A 1 99 ? 10.252 8.919 -3.443 1.00 95.81 99 ILE A C 1
ATOM 753 O O . ILE A 1 99 ? 11.463 9.090 -3.584 1.00 95.81 99 ILE A O 1
ATOM 757 N N . ASP A 1 100 ? 9.487 9.654 -2.636 1.00 95.25 100 ASP A N 1
ATOM 758 C CA . ASP A 1 100 ? 9.917 10.912 -2.027 1.00 95.25 100 ASP A CA 1
ATOM 759 C C . ASP A 1 100 ? 10.602 10.728 -0.668 1.00 95.25 100 ASP A C 1
ATOM 761 O O . ASP A 1 100 ? 11.489 11.501 -0.307 1.00 95.25 100 ASP A O 1
ATOM 765 N N . PHE A 1 101 ? 10.223 9.704 0.101 1.00 95.75 101 PHE A N 1
ATOM 766 C CA . PHE A 1 101 ? 10.825 9.459 1.412 1.00 95.75 101 PHE A CA 1
ATOM 767 C C . PHE A 1 101 ? 12.230 8.886 1.277 1.00 95.75 101 PHE A C 1
ATOM 769 O O . PHE A 1 101 ? 12.492 8.008 0.461 1.00 95.75 101 PHE A O 1
ATOM 776 N N . THR A 1 102 ? 13.137 9.298 2.153 1.00 95.25 102 THR A N 1
ATOM 777 C CA . THR A 1 102 ? 14.454 8.675 2.302 1.00 95.25 102 THR A CA 1
ATOM 778 C C . THR A 1 102 ? 14.358 7.313 2.997 1.00 95.25 102 THR A C 1
ATOM 780 O O . THR A 1 102 ? 13.445 7.052 3.783 1.00 95.25 102 THR A O 1
ATOM 783 N N . ASP A 1 103 ? 15.352 6.442 2.782 1.00 91.31 103 ASP A N 1
ATOM 784 C CA . ASP A 1 103 ? 15.433 5.141 3.470 1.00 91.31 103 ASP A CA 1
ATOM 785 C C . ASP A 1 103 ? 15.428 5.319 5.012 1.00 91.31 103 ASP A C 1
ATOM 787 O O . ASP A 1 103 ? 14.860 4.500 5.737 1.00 91.31 103 ASP A O 1
ATOM 791 N N . THR A 1 104 ? 15.988 6.427 5.518 1.00 89.62 104 THR A N 1
ATOM 792 C CA . THR A 1 104 ? 15.968 6.798 6.944 1.00 89.62 104 THR A CA 1
ATOM 793 C C . THR A 1 104 ? 14.567 7.157 7.435 1.00 89.62 104 THR A C 1
ATOM 795 O O . THR A 1 104 ? 14.175 6.720 8.514 1.00 89.62 104 THR A O 1
ATOM 798 N N . GLU A 1 105 ? 13.794 7.934 6.675 1.00 91.56 105 GLU A N 1
ATOM 799 C CA . GLU A 1 105 ? 12.416 8.291 7.043 1.00 91.56 105 GLU A CA 1
ATOM 800 C C . GLU A 1 105 ? 11.501 7.067 7.051 1.00 91.56 105 GLU A C 1
ATOM 802 O O . GLU A 1 105 ? 10.719 6.888 7.988 1.00 91.56 105 GLU A O 1
ATOM 807 N N . VAL A 1 106 ? 11.655 6.172 6.069 1.00 91.12 106 VAL A N 1
ATOM 808 C CA . VAL A 1 106 ? 10.950 4.884 6.064 1.00 91.12 106 VAL A CA 1
ATOM 809 C C . VAL A 1 106 ? 11.341 4.068 7.296 1.00 91.12 106 VAL A C 1
ATOM 811 O O . VAL A 1 106 ? 10.469 3.618 8.038 1.00 91.12 106 VAL A O 1
ATOM 814 N N . ALA A 1 107 ? 12.638 3.933 7.589 1.00 85.50 107 ALA A N 1
ATOM 815 C CA . ALA A 1 107 ? 13.099 3.211 8.773 1.00 85.50 107 ALA A CA 1
ATOM 816 C C . ALA A 1 107 ? 12.561 3.819 10.081 1.00 85.50 107 ALA A C 1
ATOM 818 O O . ALA A 1 107 ? 12.197 3.077 10.994 1.00 85.50 107 ALA A O 1
ATOM 819 N N . GLN A 1 108 ? 12.455 5.148 10.182 1.00 82.88 108 GLN A N 1
ATOM 820 C CA . GLN A 1 108 ? 11.846 5.821 11.333 1.00 82.88 108 GLN A CA 1
ATOM 821 C C . GLN A 1 108 ? 10.365 5.462 11.478 1.00 82.88 108 GLN A C 1
ATOM 823 O O . GLN A 1 108 ? 9.936 5.116 12.580 1.00 82.88 108 GLN A O 1
ATOM 828 N N . LEU A 1 109 ? 9.595 5.489 10.386 1.00 84.62 109 LEU A N 1
ATOM 829 C CA . LEU A 1 109 ? 8.186 5.084 10.386 1.00 84.62 109 LEU A CA 1
ATOM 830 C C . LEU A 1 109 ? 8.006 3.634 10.847 1.00 84.62 109 LEU A C 1
ATOM 832 O O . LEU A 1 109 ? 7.140 3.360 11.679 1.00 84.62 109 LEU A O 1
ATOM 836 N N . LEU A 1 110 ? 8.875 2.732 10.389 1.00 81.31 110 LEU A N 1
ATOM 837 C CA . LEU A 1 110 ? 8.868 1.330 10.809 1.00 81.31 110 LEU A CA 1
ATOM 838 C C . LEU A 1 110 ? 9.332 1.145 12.265 1.00 81.31 110 LEU A C 1
ATOM 840 O O . LEU A 1 110 ? 8.788 0.309 12.980 1.00 81.31 110 LEU A O 1
ATOM 844 N N . THR A 1 111 ? 10.300 1.933 12.744 1.00 73.12 111 THR A N 1
ATOM 845 C CA . THR A 1 111 ? 10.868 1.813 14.103 1.00 73.12 111 THR A CA 1
ATOM 846 C C . THR A 1 111 ? 9.943 2.377 15.178 1.00 73.12 111 THR A C 1
ATOM 848 O O . THR A 1 111 ? 9.875 1.830 16.281 1.00 73.12 111 THR A O 1
ATOM 851 N N . LEU A 1 112 ? 9.186 3.439 14.876 1.00 64.38 112 LEU A N 1
ATOM 852 C CA . LEU A 1 112 ? 8.187 4.004 15.796 1.00 64.38 112 LEU A CA 1
ATOM 853 C C . LEU A 1 112 ? 7.173 2.953 16.254 1.00 64.38 112 LEU A C 1
ATOM 855 O O . LEU A 1 112 ? 6.714 3.011 17.394 1.00 64.38 112 LEU A O 1
ATOM 859 N N . ARG A 1 113 ? 6.934 1.931 15.421 1.00 60.69 113 ARG A N 1
ATOM 860 C CA . ARG A 1 113 ? 6.179 0.731 15.776 1.00 60.69 113 ARG A CA 1
ATOM 861 C C . ARG A 1 113 ? 6.650 0.062 17.070 1.00 60.69 113 ARG A C 1
ATOM 863 O O . ARG A 1 113 ? 5.833 -0.440 17.834 1.00 60.69 113 ARG A O 1
ATOM 870 N N . HIS A 1 114 ? 7.959 0.027 17.306 1.00 52.78 114 HIS A N 1
ATOM 871 C CA . HIS A 1 114 ? 8.591 -0.767 18.359 1.00 52.78 114 HIS A CA 1
ATOM 872 C C . HIS A 1 114 ? 8.765 -0.009 19.680 1.00 52.78 114 HIS A C 1
ATOM 874 O O . HIS A 1 114 ? 8.619 -0.599 20.751 1.00 52.78 114 HIS A O 1
ATOM 880 N N . ALA A 1 115 ? 9.042 1.298 19.635 1.00 52.19 115 ALA A N 1
ATOM 881 C CA . ALA A 1 115 ? 9.420 2.067 20.827 1.00 52.19 115 ALA A CA 1
ATOM 882 C C . ALA A 1 115 ? 8.304 2.161 21.889 1.00 52.19 115 ALA A C 1
ATOM 884 O O . ALA A 1 115 ? 8.582 2.138 23.087 1.00 52.19 115 ALA A O 1
ATOM 885 N N . LYS A 1 116 ? 7.030 2.200 21.481 1.00 49.91 116 LYS A N 1
ATOM 886 C CA . LYS A 1 116 ? 5.890 2.258 22.420 1.00 49.91 116 LYS A CA 1
ATOM 887 C C . LYS A 1 116 ? 5.637 0.927 23.142 1.00 49.91 116 LYS A C 1
ATOM 889 O O . LYS A 1 116 ? 5.001 0.932 24.189 1.00 49.91 116 LYS A O 1
ATOM 894 N N . TYR A 1 117 ? 6.181 -0.186 22.639 1.00 47.97 117 TYR A N 1
ATOM 895 C CA . TYR A 1 117 ? 6.129 -1.496 23.301 1.00 47.97 117 TYR A CA 1
ATOM 896 C C . TYR A 1 117 ? 7.269 -1.723 24.296 1.00 47.97 117 TYR A C 1
ATOM 898 O O . TYR A 1 117 ? 7.063 -2.368 25.322 1.00 47.97 117 TYR A O 1
ATOM 906 N N . ALA A 1 118 ? 8.463 -1.199 24.011 1.00 44.81 118 ALA A N 1
ATOM 907 C CA . ALA A 1 118 ? 9.648 -1.440 24.834 1.00 44.81 118 ALA A CA 1
ATOM 908 C C . ALA A 1 118 ? 9.557 -0.807 26.238 1.00 44.81 118 ALA A C 1
ATOM 910 O O . ALA A 1 118 ? 10.150 -1.320 27.181 1.00 44.81 118 ALA A O 1
ATOM 911 N N . ASN A 1 119 ? 8.773 0.265 26.400 1.00 46.66 119 ASN A N 1
ATOM 912 C CA . ASN A 1 119 ? 8.698 1.030 27.651 1.00 46.66 119 ASN A CA 1
ATOM 913 C C . ASN A 1 119 ? 7.657 0.523 28.669 1.00 46.66 119 ASN A C 1
ATOM 915 O O . ASN A 1 119 ? 7.343 1.238 29.616 1.00 46.66 119 ASN A O 1
ATOM 919 N N . GLY A 1 120 ? 7.092 -0.679 28.503 1.00 41.94 120 GLY A N 1
ATOM 920 C CA . GLY A 1 120 ? 6.259 -1.313 29.539 1.00 41.94 120 GLY A CA 1
ATOM 921 C C . GLY A 1 120 ? 4.943 -0.595 29.884 1.00 41.94 120 GLY A C 1
ATOM 922 O O . GLY A 1 120 ? 4.247 -1.024 30.806 1.00 41.94 120 GLY A O 1
ATOM 923 N N . ALA A 1 121 ? 4.565 0.456 29.144 1.00 44.44 121 ALA A N 1
ATOM 924 C CA . ALA A 1 121 ? 3.265 1.113 29.240 1.00 44.44 121 ALA A CA 1
ATOM 925 C C . ALA A 1 121 ? 2.182 0.169 28.694 1.00 44.44 121 ALA A C 1
ATOM 927 O O . ALA A 1 121 ? 1.761 0.225 27.541 1.00 44.44 121 ALA A O 1
ATOM 928 N N . THR A 1 122 ? 1.774 -0.750 29.559 1.00 40.00 122 THR A N 1
ATOM 929 C CA . THR A 1 122 ? 0.714 -1.743 29.413 1.00 40.00 122 THR A CA 1
ATOM 930 C C . THR A 1 122 ? -0.660 -1.076 29.451 1.00 40.00 122 THR A C 1
ATOM 932 O O . THR A 1 122 ? -1.528 -1.421 30.240 1.00 40.00 122 THR A O 1
ATOM 935 N N . THR A 1 123 ? -0.911 -0.156 28.525 1.00 41.00 123 THR A N 1
ATOM 936 C CA . THR A 1 123 ? -2.263 0.007 27.980 1.00 41.00 123 THR A CA 1
ATOM 937 C C . THR A 1 123 ? -2.345 -0.766 26.671 1.00 41.00 123 THR A C 1
ATOM 939 O O . THR A 1 123 ? -2.773 -0.269 25.633 1.00 41.00 123 THR A O 1
ATOM 942 N N . ALA A 1 124 ? -1.926 -2.035 26.722 1.00 41.22 124 ALA A N 1
ATOM 943 C CA . ALA A 1 124 ? -2.469 -3.010 25.801 1.00 41.22 124 ALA A CA 1
ATOM 944 C C . ALA A 1 124 ? -3.981 -2.986 26.037 1.00 41.22 124 ALA A C 1
ATOM 946 O O . ALA A 1 124 ? -4.458 -3.407 27.090 1.00 41.22 124 ALA A O 1
ATOM 947 N N . LEU A 1 125 ? -4.731 -2.440 25.080 1.00 42.44 125 LEU A N 1
ATOM 948 C CA . LEU A 1 125 ? -6.164 -2.693 25.001 1.00 42.44 125 LEU A CA 1
ATOM 949 C C . LEU A 1 125 ? -6.370 -4.207 25.155 1.00 42.44 125 LEU A C 1
ATOM 951 O O . LEU A 1 125 ? -5.519 -4.969 24.674 1.00 42.44 125 LEU A O 1
ATOM 955 N N . PRO A 1 126 ? -7.456 -4.670 25.795 1.00 38.03 126 PRO A N 1
ATOM 956 C CA . PRO A 1 126 ? -7.804 -6.086 25.788 1.00 38.03 126 PRO A CA 1
ATOM 957 C C . PRO A 1 126 ? -7.829 -6.574 24.325 1.00 38.03 126 PRO A C 1
ATOM 959 O O . PRO A 1 126 ? -8.731 -6.219 23.574 1.00 38.03 126 PRO A O 1
ATOM 962 N N . GLY A 1 127 ? -6.777 -7.281 23.883 1.00 45.25 127 GLY A N 1
ATOM 963 C CA . GLY A 1 127 ? -6.535 -7.591 22.462 1.00 45.25 127 GLY A CA 1
ATOM 964 C C . GLY A 1 127 ? -5.165 -7.204 21.865 1.00 45.25 127 GLY A C 1
ATOM 965 O O . GLY A 1 127 ? -4.912 -7.551 20.717 1.00 45.25 127 GLY A O 1
ATOM 966 N N . GLY A 1 128 ? -4.261 -6.532 22.591 1.00 38.09 128 GLY A N 1
ATOM 967 C CA . GLY A 1 128 ? -2.804 -6.551 22.330 1.00 38.09 128 GLY A CA 1
ATOM 968 C C . GLY A 1 128 ? -2.260 -5.961 21.012 1.00 38.09 128 GLY A C 1
ATOM 969 O O . GLY A 1 128 ? -1.079 -6.148 20.716 1.00 38.09 128 GLY A O 1
ATOM 970 N N . THR A 1 129 ? -3.051 -5.243 20.212 1.00 41.34 129 THR A N 1
ATOM 971 C CA . THR A 1 129 ? -2.603 -4.706 18.910 1.00 41.34 129 THR A CA 1
ATOM 972 C C . THR A 1 129 ? -2.177 -3.236 19.012 1.00 41.34 129 THR A C 1
ATOM 974 O O . THR A 1 129 ? -2.893 -2.409 19.570 1.00 41.34 129 THR A O 1
ATOM 977 N N . CYS A 1 130 ? -0.976 -2.902 18.517 1.00 43.12 130 CYS A N 1
ATOM 978 C CA . CYS A 1 130 ? -0.472 -1.523 18.508 1.00 43.12 130 CYS A CA 1
ATOM 979 C C . CYS A 1 130 ? -1.135 -0.697 17.414 1.00 43.12 130 CYS A C 1
ATOM 981 O O . CYS A 1 130 ? -1.220 -1.186 16.287 1.00 43.12 130 CYS A O 1
ATOM 983 N N . PRO A 1 131 ? -1.416 0.589 17.669 1.00 47.78 131 PRO A N 1
ATOM 984 C CA . PRO A 1 131 ? -1.993 1.517 16.708 1.00 47.78 131 PRO A CA 1
ATOM 985 C C . PRO A 1 131 ? -0.937 2.150 15.791 1.00 47.78 131 PRO A C 1
ATOM 987 O O . PRO A 1 131 ? -0.955 3.365 15.630 1.00 47.78 131 PRO A O 1
ATOM 990 N N . PHE A 1 132 ? 0.018 1.393 15.236 1.00 58.62 132 PHE A N 1
ATOM 991 C CA . PHE A 1 132 ? 1.019 1.988 14.341 1.00 58.62 132 PHE A CA 1
ATOM 992 C C . PHE A 1 132 ? 0.706 1.779 12.875 1.00 58.62 132 PHE A C 1
ATOM 994 O O . PHE A 1 132 ? 0.517 0.656 12.412 1.00 58.62 132 PHE A O 1
ATOM 1001 N N . LEU A 1 133 ? 0.685 2.925 12.196 1.00 69.12 133 LEU A N 1
ATOM 1002 C CA . LEU A 1 133 ? 0.117 3.127 10.885 1.00 69.12 133 LEU A CA 1
ATOM 1003 C C . LEU A 1 133 ? 0.802 2.283 9.811 1.00 69.12 133 LEU A C 1
ATOM 1005 O O . LEU A 1 133 ? 0.155 1.441 9.213 1.00 69.12 133 LEU A O 1
ATOM 1009 N N . VAL A 1 134 ? 2.107 2.447 9.586 1.00 83.88 134 VAL A N 1
ATOM 1010 C CA . VAL A 1 134 ? 2.770 1.794 8.449 1.00 83.88 134 VAL A CA 1
ATOM 1011 C C . VAL A 1 134 ? 3.150 0.360 8.799 1.00 83.88 134 VAL A C 1
ATOM 1013 O O . VAL A 1 134 ? 4.028 0.119 9.627 1.00 83.88 134 VAL A O 1
ATOM 1016 N N . SER A 1 135 ? 2.497 -0.599 8.148 1.00 85.00 135 SER A N 1
ATOM 1017 C CA . SER A 1 135 ? 2.827 -2.025 8.270 1.00 85.00 135 SER A CA 1
ATOM 1018 C C . SER A 1 135 ? 2.950 -2.738 6.927 1.00 85.00 135 SER A C 1
ATOM 1020 O O . SER A 1 135 ? 3.144 -3.956 6.925 1.00 85.00 135 SER A O 1
ATOM 1022 N N . ALA A 1 136 ? 2.856 -2.020 5.808 1.00 89.56 136 ALA A N 1
ATOM 1023 C CA . ALA A 1 136 ? 3.177 -2.570 4.502 1.00 89.56 136 ALA A CA 1
ATOM 1024 C C . ALA A 1 136 ? 4.033 -1.612 3.664 1.00 89.56 136 ALA A C 1
ATOM 1026 O O . ALA A 1 136 ? 3.914 -0.392 3.790 1.00 89.56 136 ALA A O 1
ATOM 1027 N N . LEU A 1 137 ? 4.875 -2.176 2.800 1.00 93.38 137 LEU A N 1
ATOM 1028 C CA . LEU A 1 137 ? 5.598 -1.452 1.754 1.00 93.38 137 LEU A CA 1
ATOM 1029 C C . LEU A 1 137 ? 5.217 -2.022 0.385 1.00 93.38 137 LEU A C 1
ATOM 1031 O O . LEU A 1 137 ? 5.402 -3.211 0.131 1.00 93.38 137 LEU A O 1
ATOM 1035 N N . VAL A 1 138 ? 4.720 -1.186 -0.510 1.00 94.69 138 VAL A N 1
ATOM 1036 C CA . VAL A 1 138 ? 4.361 -1.534 -1.883 1.00 94.69 138 VAL A CA 1
ATOM 1037 C C . VAL A 1 138 ? 5.525 -1.116 -2.771 1.00 94.69 138 VAL A C 1
ATOM 1039 O O . VAL A 1 138 ? 5.753 0.051 -3.061 1.00 94.69 138 VAL A O 1
ATOM 1042 N N . LEU A 1 139 ? 6.354 -2.085 -3.133 1.00 95.38 139 LEU A N 1
ATOM 1043 C CA . LEU A 1 139 ? 7.619 -1.854 -3.810 1.00 95.38 139 LEU A CA 1
ATOM 1044 C C . LEU A 1 139 ? 7.421 -1.990 -5.319 1.00 95.38 139 LEU A C 1
ATOM 1046 O O . LEU A 1 139 ? 7.113 -3.079 -5.807 1.00 95.38 139 LEU A O 1
ATOM 1050 N N . LYS A 1 140 ? 7.651 -0.896 -6.050 1.00 95.56 140 LYS A N 1
ATOM 1051 C CA . LYS A 1 140 ? 7.667 -0.817 -7.521 1.00 95.56 140 LYS A CA 1
ATOM 1052 C C . LYS A 1 140 ? 9.121 -0.764 -8.019 1.00 95.56 140 LYS A C 1
ATOM 1054 O O . LYS A 1 140 ? 9.675 0.335 -8.103 1.00 95.56 140 LYS A O 1
ATOM 1059 N N . PRO A 1 141 ? 9.790 -1.887 -8.359 1.00 95.06 141 PRO A N 1
ATOM 1060 C CA . PRO A 1 141 ? 11.217 -1.871 -8.700 1.00 95.06 141 PRO A CA 1
ATOM 1061 C C . PRO A 1 141 ? 11.557 -1.016 -9.921 1.00 95.06 141 PRO A C 1
ATOM 1063 O O . PRO A 1 141 ? 12.636 -0.431 -9.960 1.00 95.06 141 PRO A O 1
ATOM 1066 N N . ALA A 1 142 ? 10.634 -0.901 -10.881 1.00 92.69 142 ALA A N 1
ATOM 1067 C CA . ALA A 1 142 ? 10.785 -0.036 -12.050 1.00 92.69 142 ALA A CA 1
ATOM 1068 C C . ALA A 1 142 ? 10.866 1.461 -11.689 1.00 92.69 142 ALA A C 1
ATOM 1070 O O . ALA A 1 142 ? 11.511 2.224 -12.400 1.00 92.69 142 ALA A O 1
ATOM 1071 N N . VAL A 1 143 ? 10.253 1.871 -10.571 1.00 95.19 143 VAL A N 1
ATOM 1072 C CA . VAL A 1 143 ? 10.236 3.266 -10.101 1.00 95.19 143 VAL A CA 1
ATOM 1073 C C . VAL A 1 143 ? 11.323 3.510 -9.057 1.00 95.19 143 VAL A C 1
ATOM 1075 O O . VAL A 1 143 ? 12.087 4.465 -9.147 1.00 95.19 143 VAL A O 1
ATOM 1078 N N . LEU A 1 144 ? 11.419 2.628 -8.061 1.00 95.81 144 LEU A N 1
ATOM 1079 C CA . LEU A 1 144 ? 12.338 2.779 -6.930 1.00 95.81 144 LEU A CA 1
ATOM 1080 C C . LEU A 1 144 ? 13.775 2.366 -7.271 1.00 95.81 144 LEU A C 1
ATOM 1082 O O . LEU A 1 144 ? 14.717 2.732 -6.566 1.00 95.81 144 LEU A O 1
ATOM 1086 N N . GLY A 1 145 ? 13.944 1.552 -8.311 1.00 95.69 145 GLY A N 1
ATOM 1087 C CA . GLY A 1 145 ? 15.155 0.790 -8.568 1.00 95.69 145 GLY A CA 1
ATOM 1088 C C . GLY A 1 145 ? 15.222 -0.487 -7.721 1.00 95.69 145 GLY A C 1
ATOM 1089 O O . GLY A 1 145 ? 14.846 -0.528 -6.542 1.00 95.69 145 GLY A O 1
ATOM 1090 N N . VAL A 1 146 ? 15.764 -1.552 -8.315 1.00 93.19 146 VAL A N 1
ATOM 1091 C CA . VAL A 1 146 ? 15.893 -2.877 -7.678 1.00 93.19 146 VAL A CA 1
ATOM 1092 C C . VAL A 1 146 ? 16.721 -2.806 -6.396 1.00 93.19 146 VAL A C 1
ATOM 1094 O O . VAL A 1 146 ? 16.304 -3.309 -5.355 1.00 93.19 146 VAL A O 1
ATOM 1097 N N . ALA A 1 147 ? 17.875 -2.132 -6.444 1.00 93.62 147 ALA A N 1
ATOM 1098 C CA . ALA A 1 147 ? 18.784 -2.038 -5.303 1.00 93.62 147 ALA A CA 1
ATOM 1099 C C . ALA A 1 147 ? 18.123 -1.373 -4.088 1.00 93.62 147 ALA A C 1
ATOM 1101 O O . ALA A 1 147 ? 18.303 -1.826 -2.959 1.00 93.62 147 ALA A O 1
ATOM 1102 N N . ARG A 1 148 ? 17.336 -0.315 -4.312 1.00 94.75 148 ARG A N 1
ATOM 1103 C CA . ARG A 1 148 ? 16.613 0.368 -3.239 1.00 94.75 148 ARG A CA 1
ATOM 1104 C C . ARG A 1 148 ? 15.469 -0.484 -2.701 1.00 94.75 148 ARG A C 1
ATOM 1106 O O . ARG A 1 148 ? 15.344 -0.611 -1.489 1.00 94.75 148 ARG A O 1
ATOM 1113 N N . SER A 1 149 ? 14.707 -1.128 -3.584 1.00 94.12 149 SER A N 1
ATOM 1114 C CA . SER A 1 149 ? 13.635 -2.054 -3.196 1.00 94.12 149 SER A CA 1
ATOM 1115 C C . SER A 1 149 ? 14.161 -3.150 -2.259 1.00 94.12 149 SER A C 1
ATOM 1117 O O . SER A 1 149 ? 13.591 -3.389 -1.199 1.00 94.12 149 SER A O 1
ATOM 1119 N N . LEU A 1 150 ? 15.309 -3.752 -2.591 1.00 91.31 150 LEU A N 1
ATOM 1120 C CA . LEU A 1 150 ? 15.958 -4.764 -1.753 1.00 91.31 150 LEU A CA 1
ATOM 1121 C C . LEU A 1 150 ? 16.452 -4.210 -0.408 1.00 91.31 150 LEU A C 1
ATOM 1123 O O . LEU A 1 150 ? 16.276 -4.871 0.613 1.00 91.31 150 LEU A O 1
ATOM 1127 N N . ARG A 1 151 ? 17.033 -3.000 -0.377 1.00 91.19 151 ARG A N 1
ATOM 1128 C CA . ARG A 1 151 ? 17.428 -2.352 0.889 1.00 91.19 151 ARG A CA 1
ATOM 1129 C C . ARG A 1 151 ? 16.231 -2.089 1.801 1.00 91.19 151 ARG A C 1
ATOM 1131 O O . ARG A 1 151 ? 16.346 -2.289 3.007 1.00 91.19 151 ARG A O 1
ATOM 1138 N N . LEU A 1 152 ? 15.092 -1.677 1.243 1.00 90.94 152 LEU A N 1
ATOM 1139 C CA . LEU A 1 152 ? 13.865 -1.464 2.013 1.00 90.94 152 LEU A CA 1
ATOM 1140 C C . LEU A 1 152 ? 13.323 -2.781 2.580 1.00 90.94 152 LEU A C 1
ATOM 1142 O O . LEU A 1 152 ? 12.924 -2.813 3.735 1.00 90.94 152 LEU A O 1
ATOM 1146 N N . VAL A 1 153 ? 13.390 -3.890 1.835 1.00 87.62 153 VAL A N 1
ATOM 1147 C CA . VAL A 1 153 ? 13.067 -5.219 2.392 1.00 87.62 153 VAL A CA 1
ATOM 1148 C C . VAL A 1 153 ? 14.021 -5.596 3.531 1.00 87.62 153 VAL A C 1
ATOM 1150 O O . VAL A 1 153 ? 13.585 -6.082 4.569 1.00 87.62 153 VAL A O 1
ATOM 1153 N N . GLN A 1 154 ? 15.328 -5.356 3.384 1.00 84.00 154 GLN A N 1
ATOM 1154 C CA . GLN A 1 154 ? 16.293 -5.635 4.458 1.00 84.00 154 GLN A CA 1
ATOM 1155 C C . GLN A 1 154 ? 16.010 -4.808 5.719 1.00 84.00 154 GLN A C 1
ATOM 1157 O O . GLN A 1 154 ? 16.169 -5.306 6.837 1.00 84.00 154 GLN A O 1
ATOM 1162 N N . SER A 1 155 ? 15.585 -3.551 5.555 1.00 80.06 155 SER A N 1
ATOM 1163 C CA . SER A 1 155 ? 15.306 -2.657 6.680 1.00 80.06 155 SER A CA 1
ATOM 1164 C C . SER A 1 155 ? 14.053 -3.050 7.466 1.00 80.06 155 SER A C 1
ATOM 1166 O O . SER A 1 155 ? 13.944 -2.677 8.632 1.00 80.06 155 SER A O 1
ATOM 1168 N N . THR A 1 156 ? 13.164 -3.887 6.913 1.00 75.56 156 THR A N 1
ATOM 1169 C CA . THR A 1 156 ? 12.038 -4.471 7.662 1.00 75.56 156 THR A CA 1
ATOM 1170 C C . THR A 1 156 ? 12.455 -5.605 8.606 1.00 75.56 156 THR A C 1
ATOM 1172 O O . THR A 1 156 ? 11.600 -6.318 9.126 1.00 75.56 156 THR A O 1
ATOM 1175 N N . GLY A 1 157 ? 13.756 -5.826 8.818 1.00 65.06 157 GLY A N 1
ATOM 1176 C CA . GLY A 1 157 ? 14.275 -6.887 9.683 1.00 65.06 157 GLY A CA 1
ATOM 1177 C C . GLY A 1 157 ? 14.206 -8.288 9.069 1.00 65.06 157 GLY A C 1
ATOM 1178 O O . GLY A 1 157 ? 14.573 -9.259 9.733 1.00 65.06 157 GLY A O 1
ATOM 1179 N N . LEU A 1 158 ? 13.785 -8.406 7.805 1.00 55.25 158 LEU A N 1
ATOM 1180 C CA . LEU A 1 158 ? 13.913 -9.636 7.035 1.00 55.25 158 LEU A CA 1
ATOM 1181 C C . LEU A 1 158 ? 15.355 -9.794 6.567 1.00 55.25 158 LEU A C 1
ATOM 1183 O O . LEU A 1 158 ? 15.912 -8.960 5.854 1.00 55.25 158 LEU A O 1
ATOM 1187 N N . ARG A 1 159 ? 15.977 -10.902 6.969 1.00 51.62 159 ARG A N 1
ATOM 1188 C CA . ARG A 1 159 ? 17.291 -11.272 6.455 1.00 51.62 159 ARG A CA 1
ATOM 1189 C C . ARG A 1 159 ? 17.134 -11.748 5.016 1.00 51.62 159 ARG A C 1
ATOM 1191 O O . ARG A 1 159 ? 16.730 -12.884 4.794 1.00 51.62 159 ARG A O 1
ATOM 1198 N N . LEU A 1 160 ? 17.508 -10.906 4.050 1.00 47.78 160 LEU A N 1
ATOM 1199 C CA . LEU A 1 160 ? 17.878 -11.411 2.728 1.00 47.78 160 LEU A CA 1
ATOM 1200 C C . LEU A 1 160 ? 19.006 -12.429 2.928 1.00 47.78 160 LEU A C 1
ATOM 1202 O O . LEU A 1 160 ? 19.940 -12.158 3.689 1.00 47.78 160 LEU A O 1
ATOM 1206 N N . MET A 1 161 ? 18.889 -13.608 2.314 1.00 42.34 161 MET A N 1
ATOM 1207 C CA . MET A 1 161 ? 19.875 -14.675 2.477 1.00 42.34 161 MET A CA 1
ATOM 1208 C C . MET A 1 161 ? 21.288 -14.132 2.235 1.00 42.34 161 MET A C 1
ATOM 1210 O O . MET A 1 161 ? 21.601 -13.664 1.143 1.00 42.34 161 MET A O 1
ATOM 1214 N N . GLN A 1 162 ? 22.152 -14.226 3.246 1.00 38.78 162 GLN A N 1
ATOM 1215 C CA . GLN A 1 162 ? 23.577 -14.339 2.977 1.00 38.78 162 GLN A CA 1
ATOM 1216 C C . GLN A 1 162 ? 23.867 -15.815 2.681 1.00 38.78 162 GLN A C 1
ATOM 1218 O O . GLN A 1 162 ? 23.397 -16.679 3.428 1.00 38.78 162 GLN A O 1
ATOM 1223 N N . PRO A 1 163 ? 24.618 -16.131 1.615 1.00 36.25 163 PRO A N 1
ATOM 1224 C CA . PRO A 1 163 ? 25.058 -17.488 1.339 1.00 36.25 163 PRO A CA 1
ATOM 1225 C C . PRO A 1 163 ? 26.205 -17.849 2.293 1.00 36.25 163 PRO A C 1
ATOM 1227 O O . PRO A 1 163 ? 27.360 -17.901 1.890 1.00 36.25 163 PRO A O 1
ATOM 1230 N N . THR A 1 164 ? 25.916 -18.063 3.576 1.00 37.97 164 THR A N 1
ATOM 1231 C CA . THR A 1 164 ? 26.892 -18.593 4.538 1.00 37.97 164 THR A CA 1
ATOM 1232 C C . THR A 1 164 ? 26.226 -19.491 5.578 1.00 37.97 164 THR A C 1
ATOM 1234 O O . THR A 1 164 ? 25.196 -19.191 6.176 1.00 37.97 164 THR A O 1
ATOM 1237 N N . THR A 1 165 ? 26.857 -20.642 5.769 1.00 36.78 165 THR A N 1
ATOM 1238 C CA . THR A 1 165 ? 26.428 -21.872 6.446 1.00 36.78 165 THR A CA 1
ATOM 1239 C C . THR A 1 165 ? 26.320 -21.800 7.974 1.00 36.78 165 THR A C 1
ATOM 1241 O O . THR A 1 165 ? 26.279 -22.833 8.635 1.00 36.78 165 THR A O 1
ATOM 1244 N N . THR A 1 166 ? 26.219 -20.617 8.574 1.00 38.28 166 THR A N 1
ATOM 1245 C CA . THR A 1 166 ? 26.061 -20.470 10.029 1.00 38.28 166 THR A CA 1
ATOM 1246 C C . THR A 1 166 ? 25.139 -19.298 10.347 1.00 38.28 166 THR A C 1
ATOM 1248 O O . THR A 1 166 ? 25.539 -18.137 10.397 1.00 38.28 166 THR A O 1
ATOM 1251 N N . ALA A 1 167 ? 23.861 -19.605 10.577 1.00 33.72 167 ALA A N 1
ATOM 1252 C CA . ALA A 1 167 ? 22.869 -18.632 11.013 1.00 33.72 167 ALA A CA 1
ATOM 1253 C C . ALA A 1 167 ? 23.204 -18.118 12.427 1.00 33.72 167 ALA A C 1
ATOM 1255 O O . ALA A 1 167 ? 22.773 -18.679 13.430 1.00 33.72 167 ALA A O 1
ATOM 1256 N N . ILE A 1 168 ? 23.970 -17.029 12.518 1.00 32.03 168 ILE A N 1
ATOM 1257 C CA . ILE A 1 168 ? 24.131 -16.272 13.763 1.00 32.03 168 ILE A CA 1
ATOM 1258 C C . ILE A 1 168 ? 22.816 -15.531 14.014 1.00 32.03 168 ILE A C 1
ATOM 1260 O O . ILE A 1 168 ? 22.529 -14.524 13.361 1.00 32.03 168 ILE A O 1
ATOM 1264 N N . HIS A 1 169 ? 21.999 -16.042 14.932 1.00 34.59 169 HIS A N 1
ATOM 1265 C CA . HIS A 1 169 ? 20.813 -15.365 15.451 1.00 34.59 169 HIS A CA 1
ATOM 1266 C C . HIS A 1 169 ? 21.273 -14.100 16.192 1.00 34.59 169 HIS A C 1
ATOM 1268 O O . HIS A 1 169 ? 21.876 -14.189 17.256 1.00 34.59 169 HIS A O 1
ATOM 1274 N N . VAL A 1 170 ? 21.056 -12.921 15.604 1.00 32.97 170 VAL A N 1
ATOM 1275 C CA . VAL A 1 170 ? 21.265 -11.650 16.312 1.00 32.97 170 VAL A CA 1
ATOM 1276 C C . VAL A 1 170 ? 19.937 -11.327 16.993 1.00 32.97 170 VAL A C 1
ATOM 1278 O O . VAL A 1 170 ? 18.956 -11.114 16.276 1.00 32.97 170 VAL A O 1
ATOM 1281 N N . PRO A 1 171 ? 19.863 -11.328 18.334 1.00 29.14 171 PRO A N 1
ATOM 1282 C CA . PRO A 1 171 ? 18.643 -11.006 19.053 1.00 29.14 171 PRO A CA 1
ATOM 1283 C C . PRO A 1 171 ? 18.418 -9.491 18.977 1.00 29.14 171 PRO A C 1
ATOM 1285 O O . PRO A 1 171 ? 18.992 -8.717 19.737 1.00 29.14 171 PRO A O 1
ATOM 1288 N N . GLY A 1 172 ? 17.605 -9.063 18.015 1.00 34.34 172 GLY A N 1
ATOM 1289 C CA . GLY A 1 172 ? 16.992 -7.736 17.976 1.00 34.34 172 GLY A CA 1
ATOM 1290 C C . GLY A 1 172 ? 15.469 -7.875 18.051 1.00 34.34 172 GLY A C 1
ATOM 1291 O O . GLY A 1 172 ? 14.954 -8.940 17.699 1.00 34.34 172 GLY A O 1
ATOM 1292 N N . PRO A 1 173 ? 14.729 -6.847 18.508 1.00 37.06 173 PRO A N 1
ATOM 1293 C CA . PRO A 1 173 ? 13.271 -6.860 18.465 1.00 37.06 173 PRO A CA 1
ATOM 1294 C C . PRO A 1 173 ? 12.854 -7.074 17.014 1.00 37.06 173 PRO A C 1
ATOM 1296 O O . PRO A 1 173 ? 13.152 -6.258 16.144 1.00 37.06 173 PRO A O 1
ATOM 1299 N N . SER A 1 174 ? 12.242 -8.215 16.728 1.00 41.00 174 SER A N 1
ATOM 1300 C CA . SER A 1 174 ? 11.961 -8.564 15.353 1.00 41.00 174 SER A CA 1
ATOM 1301 C C . SER A 1 174 ? 10.864 -7.643 14.816 1.00 41.00 174 SER A C 1
ATOM 1303 O O . SER A 1 174 ? 9.764 -7.556 15.364 1.00 41.00 174 SER A O 1
ATOM 1305 N N . LEU A 1 175 ? 11.154 -6.950 13.715 1.00 51.41 175 LEU A N 1
ATOM 1306 C CA . LEU A 1 175 ? 10.201 -6.170 12.912 1.00 51.41 175 LEU A CA 1
ATOM 1307 C C . LEU A 1 175 ? 9.165 -7.077 12.200 1.00 51.41 175 LEU A C 1
ATOM 1309 O O . LEU A 1 175 ? 8.586 -6.691 11.189 1.00 51.41 175 LEU A O 1
ATOM 1313 N N . ASN A 1 176 ? 8.904 -8.275 12.748 1.00 52.97 176 ASN A N 1
ATOM 1314 C CA . ASN A 1 176 ? 8.324 -9.480 12.132 1.00 52.97 176 ASN A CA 1
ATOM 1315 C C . ASN A 1 176 ? 6.942 -9.338 11.485 1.00 52.97 176 ASN A C 1
ATOM 1317 O O . ASN A 1 176 ? 6.437 -10.302 10.923 1.00 52.97 176 ASN A O 1
ATOM 1321 N N . ASN A 1 177 ? 6.322 -8.167 11.550 1.00 66.81 177 ASN A N 1
ATOM 1322 C CA . ASN A 1 177 ? 4.963 -7.949 11.084 1.00 66.81 177 ASN A CA 1
ATOM 1323 C C . ASN A 1 177 ? 4.879 -6.806 10.058 1.00 66.81 177 ASN A C 1
ATOM 1325 O O . ASN A 1 177 ? 3.808 -6.215 9.905 1.00 66.81 177 ASN A O 1
ATOM 1329 N N . VAL A 1 178 ? 5.997 -6.351 9.475 1.00 78.81 178 VAL A N 1
ATOM 1330 C CA . VAL A 1 178 ? 5.964 -5.444 8.315 1.00 78.81 178 VAL A CA 1
ATOM 1331 C C . VAL A 1 178 ? 5.865 -6.320 7.075 1.00 78.81 178 VAL A C 1
ATOM 1333 O O . VAL A 1 178 ? 6.739 -7.141 6.808 1.00 78.81 178 VAL A O 1
ATOM 1336 N N . THR A 1 179 ? 4.769 -6.167 6.350 1.00 81.88 179 THR A N 1
ATOM 1337 C CA . THR A 1 179 ? 4.554 -6.826 5.065 1.00 81.88 179 THR A CA 1
ATOM 1338 C C . THR A 1 179 ? 5.173 -5.990 3.954 1.00 81.88 179 THR A C 1
ATOM 1340 O O . THR A 1 179 ? 5.432 -4.799 4.107 1.00 81.88 179 THR A O 1
ATOM 1343 N N . TYR A 1 180 ? 5.450 -6.609 2.823 1.00 87.50 180 TYR A N 1
ATOM 1344 C CA . TYR A 1 180 ? 5.846 -5.882 1.632 1.00 87.50 180 TYR A CA 1
ATOM 1345 C C . TYR A 1 180 ? 5.357 -6.650 0.412 1.00 87.50 180 TYR A C 1
ATOM 1347 O O . TYR A 1 180 ? 5.242 -7.879 0.432 1.00 87.50 180 TYR A O 1
ATOM 1355 N N . THR A 1 181 ? 5.077 -5.904 -0.644 1.00 90.12 181 THR A N 1
ATOM 1356 C CA . THR A 1 181 ? 4.476 -6.398 -1.875 1.00 90.12 181 THR A CA 1
ATOM 1357 C C . THR A 1 181 ? 5.327 -5.897 -3.028 1.00 90.12 181 THR A C 1
ATOM 1359 O O . THR A 1 181 ? 5.431 -4.692 -3.221 1.00 90.12 181 THR A O 1
ATOM 1362 N N . ILE A 1 182 ? 5.930 -6.793 -3.813 1.00 91.56 182 ILE A N 1
ATOM 1363 C CA . ILE A 1 182 ? 6.464 -6.394 -5.121 1.00 91.56 182 ILE A CA 1
ATOM 1364 C C . ILE A 1 182 ? 5.273 -6.215 -6.068 1.00 91.56 182 ILE A C 1
ATOM 1366 O O . ILE A 1 182 ? 4.448 -7.126 -6.217 1.00 91.56 182 ILE A O 1
ATOM 1370 N N . THR A 1 183 ? 5.168 -5.046 -6.688 1.00 91.88 183 THR A N 1
ATOM 1371 C CA . THR A 1 183 ? 4.059 -4.685 -7.575 1.00 91.88 183 THR A CA 1
ATOM 1372 C C . THR A 1 183 ? 4.558 -4.178 -8.928 1.00 91.88 183 THR A C 1
ATOM 1374 O O . THR A 1 183 ? 5.731 -3.833 -9.090 1.00 91.88 183 THR A O 1
ATOM 1377 N N . SER A 1 184 ? 3.653 -4.166 -9.901 1.00 89.69 184 SER A N 1
ATOM 1378 C CA . SER A 1 184 ? 3.886 -3.700 -11.264 1.00 89.69 184 SER A CA 1
ATOM 1379 C C . SER A 1 184 ? 3.258 -2.331 -11.513 1.00 89.69 184 SER A C 1
ATOM 1381 O O . SER A 1 184 ? 2.204 -2.022 -10.963 1.00 89.69 184 SER A O 1
ATOM 1383 N N . ILE A 1 185 ? 3.853 -1.547 -12.414 1.00 88.75 185 ILE A N 1
ATOM 1384 C CA . ILE A 1 185 ? 3.297 -0.276 -12.916 1.00 88.75 185 ILE A CA 1
ATOM 1385 C C . ILE A 1 185 ? 2.771 -0.392 -14.352 1.00 88.75 185 ILE A C 1
ATOM 1387 O O . ILE A 1 185 ? 2.980 0.505 -15.162 1.00 88.75 185 ILE A O 1
ATOM 1391 N N . PHE A 1 186 ? 2.092 -1.498 -14.676 1.00 84.44 186 PHE A N 1
ATOM 1392 C CA . PHE A 1 186 ? 1.783 -1.892 -16.064 1.00 84.44 186 PHE A CA 1
ATOM 1393 C C . PHE A 1 186 ? 3.048 -2.193 -16.870 1.00 84.44 186 PHE A C 1
ATOM 1395 O O . PHE A 1 186 ? 3.219 -1.743 -17.999 1.00 84.44 186 PHE A O 1
ATOM 1402 N N . ASP A 1 187 ? 3.955 -2.951 -16.261 1.00 81.12 187 ASP A N 1
ATOM 1403 C CA . ASP A 1 187 ? 5.211 -3.299 -16.903 1.00 81.12 187 ASP A CA 1
ATOM 1404 C C . ASP A 1 187 ? 5.035 -4.318 -18.036 1.00 81.12 187 ASP A C 1
ATOM 1406 O O . ASP A 1 187 ? 4.080 -5.089 -18.046 1.00 81.12 187 ASP A O 1
ATOM 1410 N N . SER A 1 188 ? 6.019 -4.406 -18.934 1.00 80.56 188 SER A N 1
ATOM 1411 C CA . SER A 1 188 ? 6.078 -5.461 -19.952 1.00 80.56 188 SER A CA 1
ATOM 1412 C C . SER A 1 188 ? 6.157 -6.869 -19.341 1.00 80.56 188 SER A C 1
ATOM 1414 O O . SER A 1 188 ? 6.545 -7.054 -18.183 1.00 80.56 188 SER A O 1
ATOM 1416 N N . GLY A 1 189 ? 5.881 -7.902 -20.148 1.00 76.00 189 GLY A N 1
ATOM 1417 C CA . GLY A 1 189 ? 5.970 -9.303 -19.711 1.00 76.00 189 GLY A CA 1
ATOM 1418 C C . GLY A 1 189 ? 7.335 -9.694 -19.118 1.00 76.00 189 GLY A C 1
ATOM 1419 O O . GLY A 1 189 ? 7.386 -10.456 -18.155 1.00 76.00 189 GLY A O 1
ATOM 1420 N N . LEU A 1 190 ? 8.435 -9.126 -19.629 1.00 77.06 190 LEU A N 1
ATOM 1421 C CA . LEU A 1 190 ? 9.785 -9.352 -19.097 1.00 77.06 190 LEU A CA 1
ATOM 1422 C C . LEU A 1 190 ? 9.986 -8.710 -17.715 1.00 77.06 190 LEU A C 1
ATOM 1424 O O . LEU A 1 190 ? 10.609 -9.298 -16.834 1.00 77.06 190 LEU A O 1
ATOM 1428 N N . SER A 1 191 ? 9.460 -7.508 -17.504 1.00 83.25 191 SER A N 1
ATOM 1429 C CA . SER A 1 191 ? 9.559 -6.845 -16.201 1.00 83.25 191 SER A CA 1
ATOM 1430 C C . SER A 1 191 ? 8.645 -7.518 -15.170 1.00 83.25 191 SER A C 1
ATOM 1432 O O . SER A 1 191 ? 9.061 -7.746 -14.037 1.00 83.25 191 SER A O 1
ATOM 1434 N N . LEU A 1 192 ? 7.455 -7.982 -15.571 1.00 82.69 192 LEU A N 1
ATOM 1435 C CA . LEU A 1 192 ? 6.602 -8.825 -14.724 1.00 82.69 192 LEU A CA 1
ATOM 1436 C C . LEU A 1 192 ? 7.297 -10.128 -14.315 1.00 82.69 192 LEU A C 1
ATOM 1438 O O . LEU A 1 192 ? 7.242 -10.520 -13.146 1.00 82.69 192 LEU A O 1
ATOM 1442 N N . ALA A 1 193 ? 7.993 -10.771 -15.254 1.00 79.62 193 ALA A N 1
ATOM 1443 C CA . ALA A 1 193 ? 8.822 -11.940 -14.997 1.00 79.62 193 ALA A CA 1
ATOM 1444 C C . ALA A 1 193 ? 9.916 -11.674 -13.962 1.00 79.62 193 ALA A C 1
ATOM 1446 O O . ALA A 1 193 ? 10.084 -12.426 -12.999 1.00 79.62 193 ALA A O 1
ATOM 1447 N N . PHE A 1 194 ? 10.630 -10.568 -14.135 1.00 84.56 194 PHE A N 1
ATOM 1448 C CA . PHE A 1 194 ? 11.668 -10.146 -13.212 1.00 84.56 194 PHE A CA 1
ATOM 1449 C C . PHE A 1 194 ? 11.107 -9.828 -11.817 1.00 84.56 194 PHE A C 1
ATOM 1451 O O . PHE A 1 194 ? 11.610 -10.345 -10.821 1.00 84.56 194 PHE A O 1
ATOM 1458 N N . ASN A 1 195 ? 10.024 -9.050 -11.733 1.00 87.06 195 ASN A N 1
ATOM 1459 C CA . ASN A 1 195 ? 9.357 -8.696 -10.476 1.00 87.06 195 ASN A CA 1
ATOM 1460 C C . ASN A 1 195 ? 8.847 -9.931 -9.728 1.00 87.06 195 ASN A C 1
ATOM 1462 O O . ASN A 1 195 ? 8.907 -9.993 -8.503 1.00 87.06 195 ASN A O 1
ATOM 1466 N N . THR A 1 196 ? 8.393 -10.938 -10.466 1.00 83.06 196 THR A N 1
ATOM 1467 C CA . THR A 1 196 ? 7.978 -12.225 -9.917 1.00 83.06 196 THR A CA 1
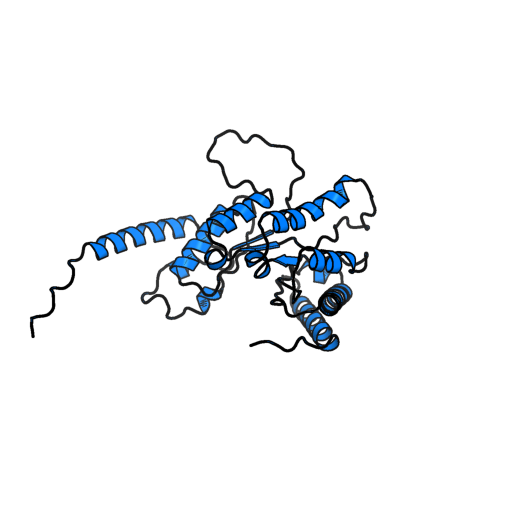ATOM 1468 C C . THR A 1 196 ? 9.133 -12.971 -9.250 1.00 83.06 196 THR A C 1
ATOM 1470 O O . THR A 1 196 ? 9.012 -13.420 -8.108 1.00 83.06 196 THR A O 1
ATOM 1473 N N . ILE A 1 197 ? 10.266 -13.098 -9.948 1.00 83.00 197 ILE A N 1
ATOM 1474 C CA . ILE A 1 197 ? 11.468 -13.734 -9.396 1.00 83.00 197 ILE A CA 1
ATOM 1475 C C . ILE A 1 197 ? 11.939 -12.952 -8.179 1.00 83.00 197 ILE A C 1
ATOM 1477 O O . ILE A 1 197 ? 12.180 -13.544 -7.127 1.00 83.00 197 ILE A O 1
ATOM 1481 N N . LEU A 1 198 ? 11.997 -11.624 -8.294 1.00 85.88 198 LEU A N 1
ATOM 1482 C CA . LEU A 1 198 ? 12.379 -10.750 -7.199 1.00 85.88 198 LEU A CA 1
ATOM 1483 C C . LEU A 1 198 ? 11.506 -11.007 -5.971 1.00 85.88 198 LEU A C 1
ATOM 1485 O O . LEU A 1 198 ? 12.067 -11.300 -4.919 1.00 85.88 198 LEU A O 1
ATOM 1489 N N . ALA A 1 199 ? 10.174 -10.975 -6.122 1.00 84.31 199 ALA A N 1
ATOM 1490 C CA . ALA A 1 199 ? 9.212 -11.271 -5.060 1.00 84.31 199 ALA A CA 1
ATOM 1491 C C . ALA A 1 199 ? 9.534 -12.605 -4.381 1.00 84.31 199 ALA A C 1
ATOM 1493 O O . ALA A 1 199 ? 9.684 -12.666 -3.164 1.00 84.31 199 ALA A O 1
ATOM 1494 N N . SER A 1 200 ? 9.762 -13.651 -5.172 1.00 78.31 200 SER A N 1
ATOM 1495 C CA . SER A 1 200 ? 10.043 -14.983 -4.644 1.00 78.31 200 SER A CA 1
ATOM 1496 C C . SER A 1 200 ? 11.364 -15.112 -3.878 1.00 78.31 200 SER A C 1
ATOM 1498 O O . SER A 1 200 ? 11.455 -15.898 -2.934 1.00 78.31 200 SER A O 1
ATOM 1500 N N . CYS A 1 201 ? 12.381 -14.333 -4.253 1.00 80.88 201 CYS A N 1
ATOM 1501 C CA . CYS A 1 201 ? 13.667 -14.306 -3.560 1.00 80.88 201 CYS A CA 1
ATOM 1502 C C . CYS A 1 201 ? 13.558 -13.601 -2.208 1.00 80.88 201 CYS A C 1
ATOM 1504 O O . CYS A 1 201 ? 14.223 -13.994 -1.250 1.00 80.88 201 CYS A O 1
ATOM 1506 N N . VAL A 1 202 ? 12.723 -12.564 -2.121 1.00 75.88 202 VAL A N 1
ATOM 1507 C CA . VAL A 1 202 ? 12.556 -11.797 -0.885 1.00 75.88 202 VAL A CA 1
ATOM 1508 C C . VAL A 1 202 ? 11.598 -12.476 0.105 1.00 75.88 202 VAL A C 1
ATOM 1510 O O . VAL A 1 202 ? 11.816 -12.375 1.309 1.00 75.88 202 VAL A O 1
ATOM 1513 N N . GLY A 1 203 ? 10.599 -13.231 -0.374 1.00 63.66 203 GLY A N 1
ATOM 1514 C CA . GLY A 1 203 ? 9.564 -13.885 0.448 1.00 63.66 203 GLY A CA 1
ATOM 1515 C C . GLY A 1 203 ? 9.882 -15.253 1.043 1.00 63.66 203 GLY A C 1
ATOM 1516 O O . GLY A 1 203 ? 8.979 -15.901 1.579 1.00 63.66 203 GLY A O 1
ATOM 1517 N N . GLN A 1 204 ? 11.124 -15.726 0.944 1.00 56.25 204 GLN A N 1
ATOM 1518 C CA . GLN A 1 204 ? 11.532 -17.030 1.475 1.00 56.25 204 GLN A CA 1
ATOM 1519 C C . GLN A 1 204 ? 11.199 -17.141 2.977 1.00 56.25 204 GLN A C 1
ATOM 1521 O O . GLN A 1 204 ? 11.672 -16.352 3.792 1.00 56.25 204 GLN A O 1
ATOM 1526 N N . GLY A 1 205 ? 10.377 -18.131 3.345 1.00 53.94 205 GLY A N 1
ATOM 1527 C CA . GLY A 1 205 ? 9.961 -18.392 4.732 1.00 53.94 205 GLY A CA 1
ATOM 1528 C C . GLY A 1 205 ? 8.578 -17.858 5.125 1.00 53.94 205 GLY A C 1
ATOM 1529 O O . GLY A 1 205 ? 8.122 -18.148 6.230 1.00 53.94 205 GLY A O 1
ATOM 1530 N N . VAL A 1 206 ? 7.878 -17.141 4.237 1.00 54.53 206 VAL A N 1
ATOM 1531 C CA . VAL A 1 206 ? 6.476 -16.745 4.449 1.00 54.53 206 VAL A CA 1
ATOM 1532 C C . VAL A 1 206 ? 5.559 -17.709 3.675 1.00 54.53 206 VAL A C 1
ATOM 1534 O O . VAL A 1 206 ? 5.723 -17.838 2.464 1.00 54.53 206 VAL A O 1
ATOM 1537 N N . PRO A 1 207 ? 4.584 -18.392 4.315 1.00 44.09 207 PRO A N 1
ATOM 1538 C CA . PRO A 1 207 ? 3.753 -19.417 3.661 1.00 44.09 207 PRO A CA 1
ATOM 1539 C C . PRO A 1 207 ? 2.956 -18.918 2.451 1.00 44.09 207 PRO A C 1
ATOM 1541 O O . PRO A 1 207 ? 2.606 -19.692 1.563 1.00 44.09 207 PRO A O 1
ATOM 1544 N N . LYS A 1 208 ? 2.636 -17.623 2.438 1.00 57.66 208 LYS A N 1
ATOM 1545 C CA . LYS A 1 208 ? 1.924 -16.949 1.361 1.00 57.66 208 LYS A CA 1
ATOM 1546 C C . LYS A 1 208 ? 2.463 -15.533 1.265 1.00 57.66 208 LYS A C 1
ATOM 1548 O O . LYS A 1 208 ? 2.292 -14.743 2.190 1.00 57.66 208 LYS A O 1
ATOM 1553 N N . GLN A 1 209 ? 3.118 -15.227 0.157 1.00 65.06 209 GLN A N 1
ATOM 1554 C CA . GLN A 1 209 ? 3.503 -13.867 -0.165 1.00 65.06 209 GLN A CA 1
ATOM 1555 C C . GLN A 1 209 ? 2.594 -13.375 -1.271 1.00 65.06 209 GLN A C 1
ATOM 1557 O O . GLN A 1 209 ? 2.407 -14.036 -2.292 1.00 65.06 209 GLN A O 1
ATOM 1562 N N . HIS A 1 210 ? 1.998 -12.221 -1.045 1.00 71.62 210 HIS A N 1
ATOM 1563 C CA . HIS A 1 210 ? 1.147 -11.626 -2.041 1.00 71.62 210 HIS A CA 1
ATOM 1564 C C . HIS A 1 210 ? 1.937 -10.669 -2.936 1.00 71.62 210 HIS A C 1
ATOM 1566 O O . HIS A 1 210 ? 2.962 -10.125 -2.535 1.00 71.62 210 HIS A O 1
ATOM 1572 N N . HIS A 1 211 ? 1.441 -10.463 -4.152 1.00 77.50 211 HIS A N 1
ATOM 1573 C CA . HIS A 1 211 ? 2.084 -9.637 -5.168 1.00 77.50 211 HIS A CA 1
ATOM 1574 C C . HIS A 1 211 ? 1.050 -8.734 -5.858 1.00 77.50 211 HIS A C 1
ATOM 1576 O O . HIS A 1 211 ? -0.144 -9.044 -5.859 1.00 77.50 211 HIS A O 1
ATOM 1582 N N . GLY A 1 212 ? 1.504 -7.627 -6.446 1.00 77.50 212 GLY A N 1
ATOM 1583 C CA . GLY A 1 212 ? 0.685 -6.690 -7.227 1.00 77.50 212 GLY A CA 1
ATOM 1584 C C . GLY A 1 212 ? 0.931 -6.825 -8.733 1.00 77.50 212 GLY A C 1
ATOM 1585 O O . GLY A 1 212 ? 1.213 -5.856 -9.425 1.00 77.50 212 GLY A O 1
ATOM 1586 N N . LEU A 1 213 ? 0.906 -8.059 -9.247 1.00 79.19 213 LEU A N 1
ATOM 1587 C CA . LEU A 1 213 ? 1.307 -8.379 -10.635 1.00 79.19 213 LEU A CA 1
ATOM 1588 C C . LEU A 1 213 ? 0.113 -8.731 -11.542 1.00 79.19 213 LEU A C 1
ATOM 1590 O O . LEU A 1 213 ? 0.276 -9.344 -12.594 1.00 79.19 213 LEU A O 1
ATOM 1594 N N . SER A 1 214 ? -1.107 -8.364 -11.140 1.00 77.12 214 SER A N 1
ATOM 1595 C CA . SER A 1 214 ? -2.354 -8.664 -11.868 1.00 77.12 214 SER A CA 1
ATOM 1596 C C . SER A 1 214 ? -2.544 -7.848 -13.157 1.00 77.12 214 SER A C 1
ATOM 1598 O O . SER A 1 214 ? -3.512 -8.063 -13.894 1.00 77.12 214 SER A O 1
ATOM 1600 N N . THR A 1 215 ? -1.606 -6.954 -13.479 1.00 71.94 215 THR A N 1
ATOM 1601 C CA . THR A 1 215 ? -1.586 -6.149 -14.710 1.00 71.94 215 THR A CA 1
ATOM 1602 C C . THR A 1 215 ? -1.394 -6.990 -15.973 1.00 71.94 215 THR A C 1
ATOM 1604 O O . THR A 1 215 ? -1.773 -6.536 -17.049 1.00 71.94 215 THR A O 1
ATOM 1607 N N . TYR A 1 216 ? -0.914 -8.236 -15.854 1.00 66.31 216 TYR A N 1
ATOM 1608 C CA . TYR A 1 216 ? -0.699 -9.147 -16.986 1.00 66.31 216 TYR A CA 1
ATOM 1609 C C . TYR A 1 216 ? -1.935 -9.305 -17.885 1.00 66.31 216 TYR A C 1
ATOM 1611 O O . TYR A 1 216 ? -1.841 -9.247 -19.107 1.00 66.31 216 TYR A O 1
ATOM 1619 N N . SER A 1 217 ? -3.118 -9.431 -17.275 1.00 66.19 217 SER A N 1
ATOM 1620 C CA . SER A 1 217 ? -4.396 -9.580 -17.991 1.00 66.19 217 SER A CA 1
ATOM 1621 C C . SER A 1 217 ? -4.742 -8.400 -18.909 1.00 66.19 217 SER A C 1
ATOM 1623 O O . SER A 1 217 ? -5.573 -8.545 -19.801 1.00 66.19 217 SER A O 1
ATOM 1625 N N . ARG A 1 218 ? -4.108 -7.237 -18.712 1.00 64.44 218 ARG A N 1
ATOM 1626 C CA . ARG A 1 218 ? -4.310 -6.024 -19.516 1.00 64.44 218 ARG A CA 1
ATOM 1627 C C . ARG A 1 218 ? -3.296 -5.881 -20.657 1.00 64.44 218 ARG A C 1
ATOM 1629 O O . ARG A 1 218 ? -3.479 -5.020 -21.508 1.00 64.44 218 ARG A O 1
ATOM 1636 N N . LEU A 1 219 ? -2.275 -6.738 -20.717 1.00 60.56 219 LEU A N 1
ATOM 1637 C CA . LEU A 1 219 ? -1.180 -6.693 -21.698 1.00 60.56 219 LEU A CA 1
ATOM 1638 C C . LEU A 1 219 ? -1.403 -7.642 -22.884 1.00 60.56 219 LEU A C 1
ATOM 1640 O O . LEU A 1 219 ? -0.443 -8.125 -23.475 1.00 60.56 219 LEU A O 1
ATOM 1644 N N . VAL A 1 220 ? -2.664 -7.907 -23.245 1.00 48.03 220 VAL A N 1
ATOM 1645 C CA . VAL A 1 220 ? -3.092 -8.903 -24.255 1.00 48.03 220 VAL A CA 1
ATOM 1646 C C . VAL A 1 220 ? -2.384 -8.774 -25.622 1.00 48.03 220 VAL A C 1
ATOM 1648 O O . VAL A 1 220 ? -2.418 -9.720 -26.402 1.00 48.03 220 VAL A O 1
ATOM 1651 N N . GLY A 1 221 ? -1.693 -7.665 -25.912 1.00 51.50 221 GLY A N 1
ATOM 1652 C CA . GLY A 1 221 ? -0.893 -7.489 -27.132 1.00 51.50 221 GLY A CA 1
ATOM 1653 C C . GLY A 1 221 ? 0.598 -7.180 -26.950 1.00 51.50 221 GLY A C 1
ATOM 1654 O O . GLY A 1 221 ? 1.282 -7.043 -27.959 1.00 51.50 221 GLY A O 1
ATOM 1655 N N . ASP A 1 222 ? 1.120 -7.052 -25.725 1.00 46.53 222 ASP A N 1
ATOM 1656 C CA . ASP A 1 222 ? 2.409 -6.363 -25.493 1.00 46.53 222 ASP A CA 1
ATOM 1657 C C . ASP A 1 222 ? 3.633 -7.286 -25.395 1.00 46.53 222 ASP A C 1
ATOM 1659 O O . ASP A 1 222 ? 4.755 -6.867 -25.113 1.00 46.53 222 ASP A O 1
ATOM 1663 N N . VAL A 1 223 ? 3.444 -8.572 -25.679 1.00 47.28 223 VAL A N 1
ATOM 1664 C CA . VAL A 1 223 ? 4.555 -9.420 -26.096 1.00 47.28 223 VAL A CA 1
ATOM 1665 C C . VAL A 1 223 ? 4.176 -9.933 -27.468 1.00 47.28 223 VAL A C 1
ATOM 1667 O O . VAL A 1 223 ? 3.251 -10.727 -27.613 1.00 47.28 223 VAL A O 1
ATOM 1670 N N . THR A 1 224 ? 4.864 -9.441 -28.492 1.00 39.97 224 THR A N 1
ATOM 1671 C CA . THR A 1 224 ? 4.635 -9.757 -29.909 1.00 39.97 224 THR A CA 1
ATOM 1672 C C . THR A 1 224 ? 4.682 -11.253 -30.228 1.00 39.97 224 THR A C 1
ATOM 1674 O O . THR A 1 224 ? 4.296 -11.642 -31.326 1.00 39.97 224 THR A O 1
ATOM 1677 N N . HIS A 1 225 ? 5.045 -12.105 -29.264 1.00 45.50 225 HIS A N 1
ATOM 1678 C CA . HIS A 1 225 ? 4.759 -13.534 -29.232 1.00 45.50 225 HIS A CA 1
ATOM 1679 C C . HIS A 1 225 ? 4.171 -13.923 -27.865 1.00 45.50 225 HIS A C 1
ATOM 1681 O O . HIS A 1 225 ? 4.604 -13.365 -26.856 1.00 45.50 225 HIS A O 1
ATOM 1687 N N . PRO A 1 226 ? 3.234 -14.891 -27.792 1.00 46.38 226 PRO A N 1
ATOM 1688 C CA . PRO A 1 226 ? 2.745 -15.431 -26.527 1.00 46.38 226 PRO A CA 1
ATOM 1689 C C . PRO A 1 226 ? 3.925 -16.038 -25.767 1.00 46.38 226 PRO A C 1
ATOM 1691 O O . PRO A 1 226 ? 4.333 -17.173 -26.005 1.00 46.38 226 PRO A O 1
ATOM 1694 N N . HIS A 1 227 ? 4.531 -15.251 -24.883 1.00 53.59 227 HIS A N 1
ATOM 1695 C CA . HIS A 1 227 ? 5.633 -15.730 -24.070 1.00 53.59 227 HIS A CA 1
ATOM 1696 C C . HIS A 1 227 ? 5.034 -16.684 -23.034 1.00 53.59 227 HIS A C 1
ATOM 1698 O O . HIS A 1 227 ? 4.044 -16.324 -22.384 1.00 53.59 227 HIS A O 1
ATOM 1704 N N . PRO A 1 228 ? 5.584 -17.897 -22.851 1.00 60.59 228 PRO A N 1
ATOM 1705 C CA . PRO A 1 228 ? 5.011 -18.909 -21.961 1.00 60.59 228 PRO A CA 1
ATOM 1706 C C . PRO A 1 228 ? 5.002 -18.486 -20.481 1.00 60.59 228 PRO A C 1
ATOM 1708 O O . PRO A 1 228 ? 4.517 -19.234 -19.637 1.00 60.59 228 PRO A O 1
ATOM 1711 N N . PHE A 1 229 ? 5.471 -17.274 -20.166 1.00 58.06 229 PHE A N 1
ATOM 1712 C CA . PHE A 1 229 ? 5.374 -16.638 -18.858 1.00 58.06 229 PHE A CA 1
ATOM 1713 C C . PHE A 1 229 ? 3.944 -16.554 -18.311 1.00 58.06 229 PHE A C 1
ATOM 1715 O O . PHE A 1 229 ? 3.759 -16.721 -17.107 1.00 58.06 229 PHE A O 1
ATOM 1722 N N . ALA A 1 230 ? 2.932 -16.372 -19.172 1.00 58.38 230 ALA A N 1
ATOM 1723 C CA . ALA A 1 230 ? 1.517 -16.395 -18.771 1.00 58.38 230 ALA A CA 1
ATOM 1724 C C . ALA A 1 230 ? 1.168 -17.665 -17.984 1.00 58.38 230 ALA A C 1
ATOM 1726 O O . ALA A 1 230 ? 0.470 -17.627 -16.976 1.00 58.38 230 ALA A O 1
ATOM 1727 N N . ASN A 1 231 ? 1.710 -18.793 -18.448 1.00 64.44 231 ASN A N 1
ATOM 1728 C CA . ASN A 1 231 ? 1.433 -20.121 -17.915 1.00 64.44 231 ASN A CA 1
ATOM 1729 C C . ASN A 1 231 ? 2.165 -20.379 -16.591 1.00 64.44 231 ASN A C 1
ATOM 1731 O O . ASN A 1 231 ? 1.924 -21.399 -15.950 1.00 64.44 231 ASN A O 1
ATOM 1735 N N . LEU A 1 232 ? 3.076 -19.486 -16.191 1.00 61.97 232 LEU A N 1
ATOM 1736 C CA . LEU A 1 232 ? 3.836 -19.599 -14.948 1.00 61.97 232 LEU A CA 1
ATOM 1737 C C . LEU A 1 232 ? 3.141 -18.916 -13.768 1.00 61.97 232 LEU A C 1
ATOM 1739 O O . LEU A 1 232 ? 3.457 -19.230 -12.620 1.00 61.97 232 LEU A O 1
ATOM 1743 N N . VAL A 1 233 ? 2.191 -18.017 -14.039 1.00 57.47 233 VAL A N 1
ATOM 1744 C CA . VAL A 1 233 ? 1.385 -17.331 -13.025 1.00 57.47 233 VAL A CA 1
ATOM 1745 C C . VAL A 1 233 ? 0.078 -18.102 -12.837 1.00 57.47 233 VAL A C 1
ATOM 1747 O O . VAL A 1 233 ? -0.790 -18.095 -13.706 1.00 57.47 233 VAL A O 1
ATOM 1750 N N . THR A 1 234 ? -0.085 -18.777 -11.697 1.00 56.50 234 THR A N 1
ATOM 1751 C CA . THR A 1 234 ? -1.289 -19.568 -11.389 1.00 56.50 234 THR A CA 1
ATOM 1752 C C . THR A 1 234 ? -1.962 -19.043 -10.123 1.00 56.50 234 THR A C 1
ATOM 1754 O O . THR A 1 234 ? -1.445 -19.218 -9.017 1.00 56.50 234 THR A O 1
ATOM 1757 N N . GLY A 1 235 ? -3.132 -18.410 -10.260 1.00 63.22 235 GLY A N 1
ATOM 1758 C CA . GLY A 1 235 ? -3.859 -17.830 -9.126 1.00 63.22 235 GLY A CA 1
ATOM 1759 C C . GLY A 1 235 ? -3.083 -16.681 -8.470 1.00 63.22 235 GLY A C 1
ATOM 1760 O O . GLY A 1 235 ? -2.773 -15.696 -9.130 1.00 63.22 235 GLY A O 1
ATOM 1761 N N . SER A 1 236 ? -2.773 -16.801 -7.175 1.00 48.44 236 SER A N 1
ATOM 1762 C CA . SER A 1 236 ? -1.994 -15.809 -6.409 1.00 48.44 236 SER A CA 1
ATOM 1763 C C . SER A 1 236 ? -0.519 -16.193 -6.223 1.00 48.44 236 SER A C 1
ATOM 1765 O O . SER A 1 236 ? 0.089 -15.792 -5.230 1.00 48.44 236 SER A O 1
ATOM 1767 N N . GLY A 1 237 ? 0.022 -17.072 -7.067 1.00 44.12 237 GLY A N 1
ATOM 1768 C CA . GLY A 1 237 ? 1.365 -17.622 -6.900 1.00 44.12 237 GLY A CA 1
ATOM 1769 C C . GLY A 1 237 ? 2.094 -17.798 -8.224 1.00 44.12 237 GLY A C 1
AT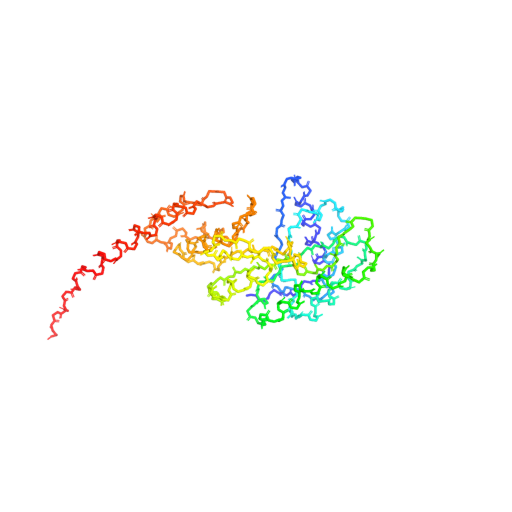OM 1770 O O . GLY A 1 237 ? 1.473 -17.861 -9.287 1.00 44.12 237 GLY A O 1
ATOM 1771 N N . VAL A 1 238 ? 3.423 -17.894 -8.144 1.00 56.38 238 VAL A N 1
ATOM 1772 C CA . VAL A 1 238 ? 4.287 -18.105 -9.309 1.00 56.38 238 VAL A CA 1
ATOM 1773 C C . VAL A 1 238 ? 5.399 -19.114 -9.013 1.00 56.38 238 VAL A C 1
ATOM 1775 O O . VAL A 1 238 ? 5.991 -19.107 -7.934 1.00 56.38 238 VAL A O 1
ATOM 1778 N N . SER A 1 239 ? 5.688 -19.989 -9.982 1.00 63.69 239 SER A N 1
ATOM 1779 C CA . SER A 1 239 ? 6.761 -20.986 -9.909 1.00 63.69 239 SER A CA 1
ATOM 1780 C C . SER A 1 239 ? 8.134 -20.400 -10.264 1.00 63.69 239 SER A C 1
ATOM 1782 O O . SER A 1 239 ? 8.462 -20.194 -11.432 1.00 63.69 239 SER A O 1
ATOM 1784 N N . VAL A 1 240 ? 8.973 -20.209 -9.245 1.00 54.28 240 VAL A N 1
ATOM 1785 C CA . VAL A 1 240 ? 10.329 -19.632 -9.349 1.00 54.28 240 VAL A CA 1
ATOM 1786 C C . VAL A 1 240 ? 11.233 -20.414 -10.296 1.00 54.28 240 VAL A C 1
ATOM 1788 O O . VAL A 1 240 ? 11.843 -19.842 -11.195 1.00 54.28 240 VAL A O 1
ATOM 1791 N N . LEU A 1 241 ? 11.274 -21.738 -10.130 1.00 57.41 241 LEU A N 1
ATOM 1792 C CA . LEU A 1 241 ? 12.118 -22.622 -10.935 1.00 57.41 241 LEU A CA 1
ATOM 1793 C C . LEU A 1 241 ? 11.708 -22.602 -12.413 1.00 57.41 241 LEU A C 1
ATOM 1795 O O . LEU A 1 241 ? 12.538 -22.772 -13.303 1.00 57.41 241 LEU A O 1
ATOM 1799 N N . ALA A 1 242 ? 10.416 -22.411 -12.688 1.00 63.47 242 ALA A N 1
ATOM 1800 C CA . ALA A 1 242 ? 9.925 -22.319 -14.053 1.00 63.47 242 ALA A CA 1
ATOM 1801 C C . ALA A 1 242 ? 10.261 -20.957 -14.681 1.00 63.47 242 ALA A C 1
ATOM 1803 O O . ALA A 1 242 ? 10.642 -20.914 -15.849 1.00 63.47 242 ALA A O 1
ATOM 1804 N N . CYS A 1 243 ? 10.199 -19.869 -13.905 1.00 60.84 243 CYS A N 1
ATOM 1805 C CA . CYS A 1 243 ? 10.630 -18.541 -14.342 1.00 60.84 243 CYS A CA 1
ATOM 1806 C C . CYS A 1 243 ? 12.130 -18.497 -14.658 1.00 60.84 243 CYS A C 1
ATOM 1808 O O . CYS A 1 243 ? 12.516 -17.971 -15.698 1.00 60.84 243 CYS A O 1
ATOM 1810 N N . GLU A 1 244 ? 12.966 -19.091 -13.803 1.00 56.88 244 GLU A N 1
ATOM 1811 C CA . GLU A 1 244 ? 14.417 -19.187 -14.006 1.00 56.88 244 GLU A CA 1
ATOM 1812 C C . GLU A 1 244 ? 14.762 -19.954 -15.291 1.00 56.88 244 GLU A C 1
ATOM 1814 O O . GLU A 1 244 ? 15.479 -19.440 -16.149 1.00 56.88 244 GLU A O 1
ATOM 1819 N N . LYS A 1 245 ? 14.187 -21.152 -15.473 1.00 65.06 245 LYS A N 1
ATOM 1820 C CA . LYS A 1 245 ? 14.383 -21.962 -16.689 1.00 65.06 245 LYS A CA 1
ATOM 1821 C C . LYS A 1 245 ? 13.948 -21.223 -17.950 1.00 65.06 245 LYS A C 1
ATOM 1823 O O . LYS A 1 245 ? 14.628 -21.282 -18.972 1.00 65.06 245 LYS A O 1
ATOM 1828 N N . LEU A 1 246 ? 12.817 -20.525 -17.878 1.00 67.62 246 LEU A N 1
ATOM 1829 C CA . LEU A 1 246 ? 12.290 -19.775 -19.006 1.00 67.62 246 LEU A CA 1
ATOM 1830 C C . LEU A 1 246 ? 13.181 -18.573 -19.360 1.00 67.62 246 LEU A C 1
ATOM 1832 O O . LEU A 1 246 ? 13.446 -18.344 -20.540 1.00 67.62 246 LEU A O 1
ATOM 1836 N N . LEU A 1 247 ? 13.695 -17.842 -18.370 1.00 62.75 247 LEU A N 1
ATOM 1837 C CA . LEU A 1 247 ? 14.652 -16.763 -18.613 1.00 62.75 247 LEU A CA 1
ATOM 1838 C C . LEU A 1 247 ? 15.967 -17.272 -19.200 1.00 62.75 247 LEU A C 1
ATOM 1840 O O . LEU A 1 247 ? 16.441 -16.672 -20.158 1.00 62.75 247 LEU A O 1
ATOM 1844 N N . ALA A 1 248 ? 16.511 -18.382 -18.694 1.00 66.06 248 ALA A N 1
ATOM 1845 C CA . ALA A 1 248 ? 17.718 -18.993 -19.253 1.00 66.06 248 ALA A CA 1
ATOM 1846 C C . ALA A 1 248 ? 17.523 -19.340 -20.739 1.00 66.06 248 ALA A C 1
ATOM 1848 O O . ALA A 1 248 ? 18.285 -18.887 -21.587 1.00 66.06 248 ALA A O 1
ATOM 1849 N N . SER A 1 249 ? 16.416 -20.013 -21.076 1.00 67.19 249 SER A N 1
ATOM 1850 C CA . SER A 1 249 ? 16.094 -20.341 -22.474 1.00 67.19 249 SER A CA 1
ATOM 1851 C C . SER A 1 249 ? 15.832 -19.115 -23.357 1.00 67.19 249 SER A C 1
ATOM 1853 O O . SER A 1 249 ? 16.079 -19.154 -24.560 1.00 67.19 249 SER A O 1
ATOM 1855 N N . SER A 1 250 ? 15.333 -18.019 -22.774 1.00 63.88 250 SER A N 1
ATOM 1856 C CA . SER A 1 250 ? 15.134 -16.764 -23.498 1.00 63.88 250 SER A CA 1
ATOM 1857 C C . SER A 1 250 ? 16.479 -16.083 -23.741 1.00 63.88 250 SER A C 1
ATOM 1859 O O . SER A 1 250 ? 16.735 -15.665 -24.858 1.00 63.88 250 SER A O 1
ATOM 1861 N N . ALA A 1 251 ? 17.373 -16.024 -22.752 1.00 58.75 251 ALA A N 1
ATOM 1862 C CA . ALA A 1 251 ? 18.708 -15.448 -22.913 1.00 58.75 251 ALA A CA 1
ATOM 1863 C C . ALA A 1 251 ? 19.494 -16.139 -24.041 1.00 58.75 251 ALA A C 1
ATOM 1865 O O . ALA A 1 251 ? 20.049 -15.455 -24.901 1.00 58.75 251 ALA A O 1
ATOM 1866 N N . ASP A 1 252 ? 19.442 -17.472 -24.105 1.00 63.97 252 ASP A N 1
ATOM 1867 C CA . ASP A 1 252 ? 20.060 -18.257 -25.182 1.00 63.97 252 ASP A CA 1
ATOM 1868 C C . ASP A 1 252 ? 19.495 -17.882 -26.566 1.00 63.97 252 ASP A C 1
ATOM 1870 O O . ASP A 1 252 ? 20.236 -17.744 -27.540 1.00 63.97 252 ASP A O 1
ATOM 1874 N N . HIS A 1 253 ? 18.180 -17.651 -26.653 1.00 55.66 253 HIS A N 1
ATOM 1875 C CA . HIS A 1 253 ? 17.504 -17.257 -27.893 1.00 55.66 253 HIS A CA 1
ATOM 1876 C C . HIS A 1 253 ? 17.911 -15.855 -28.370 1.00 55.66 253 HIS A C 1
ATOM 1878 O O . HIS A 1 253 ? 18.040 -15.615 -29.568 1.00 55.66 253 HIS A O 1
ATOM 1884 N N . TRP A 1 254 ? 18.115 -14.922 -27.438 1.00 48.94 254 TRP A N 1
ATOM 1885 C CA . TRP A 1 254 ? 18.495 -13.542 -27.752 1.00 48.94 254 TRP A CA 1
ATOM 1886 C C . TRP A 1 254 ? 19.969 -13.435 -28.140 1.00 48.94 254 TRP A C 1
ATOM 1888 O O . TRP A 1 254 ? 20.297 -12.672 -29.046 1.00 48.94 254 TRP A O 1
ATOM 1898 N N . HIS A 1 255 ? 20.843 -14.235 -27.522 1.00 59.38 255 HIS A N 1
ATOM 1899 C CA . HIS A 1 255 ? 22.228 -14.370 -27.968 1.00 59.38 255 HIS A CA 1
ATOM 1900 C C . HIS A 1 255 ? 22.303 -14.924 -29.396 1.00 59.38 255 HIS A C 1
ATOM 1902 O O . HIS A 1 255 ? 22.967 -14.330 -30.239 1.00 59.38 255 HIS A O 1
ATOM 1908 N N . ALA A 1 256 ? 21.532 -15.970 -29.709 1.00 61.03 256 ALA A N 1
ATOM 1909 C CA . ALA A 1 256 ? 21.476 -16.525 -31.062 1.00 61.03 256 ALA A CA 1
ATOM 1910 C C . ALA A 1 256 ? 20.909 -15.543 -32.110 1.00 61.03 256 ALA A C 1
ATOM 1912 O O . ALA A 1 256 ? 21.325 -15.568 -33.266 1.00 61.03 256 ALA A O 1
ATOM 1913 N N . ALA A 1 257 ? 19.971 -14.672 -31.722 1.00 57.78 257 ALA A N 1
ATOM 1914 C CA . ALA A 1 257 ? 19.406 -13.653 -32.608 1.00 57.78 257 ALA A CA 1
ATOM 1915 C C . ALA A 1 257 ? 20.339 -12.446 -32.819 1.00 57.78 257 ALA A C 1
ATOM 1917 O O . ALA A 1 257 ? 20.290 -11.824 -33.876 1.00 57.78 257 ALA A O 1
ATOM 1918 N N . GLY A 1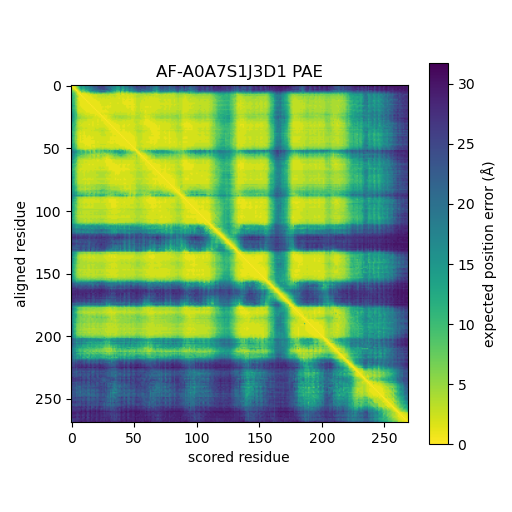 258 ? 21.187 -12.117 -31.838 1.00 53.56 258 GLY A N 1
ATOM 1919 C CA . GLY A 1 258 ? 22.208 -11.069 -31.958 1.00 53.56 258 GLY A CA 1
ATOM 1920 C C . GLY A 1 258 ? 23.377 -11.450 -32.873 1.00 53.56 258 GLY A C 1
ATOM 1921 O O . GLY A 1 258 ? 24.000 -10.566 -33.455 1.00 53.56 258 GLY A O 1
ATOM 1922 N N . ASP A 1 259 ? 23.626 -12.752 -33.038 1.00 55.53 259 ASP A N 1
ATOM 1923 C CA . ASP A 1 259 ? 24.639 -13.300 -33.948 1.00 55.53 259 ASP A CA 1
ATOM 1924 C C . ASP A 1 259 ? 24.120 -13.502 -35.388 1.00 55.53 259 ASP A C 1
ATOM 1926 O O . ASP A 1 259 ? 24.892 -13.842 -36.288 1.00 55.53 259 ASP A O 1
ATOM 1930 N N . ALA A 1 260 ? 22.824 -13.285 -35.640 1.00 55.38 260 ALA A N 1
ATOM 1931 C CA . ALA A 1 260 ? 22.287 -13.264 -36.995 1.00 55.38 260 ALA A CA 1
ATOM 1932 C C . ALA A 1 260 ? 22.762 -11.981 -37.703 1.00 55.38 260 ALA A C 1
ATOM 1934 O O . ALA A 1 260 ? 22.450 -10.877 -37.257 1.00 55.38 260 ALA A O 1
ATOM 1935 N N . GLU A 1 261 ? 23.546 -12.142 -38.779 1.00 48.97 261 GLU A N 1
ATOM 1936 C CA . GLU A 1 261 ? 24.178 -11.061 -39.550 1.00 48.97 261 GLU A CA 1
ATOM 1937 C C . GLU A 1 261 ? 23.272 -9.834 -39.715 1.00 48.97 261 GLU A C 1
ATOM 1939 O O . GLU A 1 261 ? 22.125 -9.933 -40.161 1.00 48.97 261 GLU A O 1
ATOM 1944 N N . ALA A 1 262 ? 23.821 -8.658 -39.390 1.00 59.59 262 ALA A N 1
ATOM 1945 C CA . ALA A 1 262 ? 23.173 -7.387 -39.668 1.00 59.59 262 ALA A CA 1
ATOM 1946 C C . ALA A 1 262 ? 22.738 -7.342 -41.146 1.00 59.59 262 ALA A C 1
ATOM 1948 O O . ALA A 1 262 ? 23.520 -7.734 -42.020 1.00 59.59 262 ALA A O 1
ATOM 1949 N N . PRO A 1 263 ? 21.517 -6.865 -41.452 1.00 65.94 263 PRO A N 1
ATOM 1950 C CA . PRO A 1 263 ? 21.054 -6.790 -42.828 1.00 65.94 263 PRO A CA 1
ATOM 1951 C C . PRO A 1 263 ? 22.041 -5.960 -43.662 1.00 65.94 263 PRO A C 1
ATOM 1953 O O . PRO A 1 263 ? 22.563 -4.954 -43.164 1.00 65.94 263 PRO A O 1
ATOM 1956 N N . PRO A 1 264 ? 22.321 -6.363 -44.915 1.00 72.12 264 PRO A N 1
ATOM 1957 C CA . PRO A 1 264 ? 23.274 -5.656 -45.755 1.00 72.12 264 PRO A CA 1
ATOM 1958 C C . PRO A 1 264 ? 22.856 -4.186 -45.907 1.00 72.12 264 PRO A C 1
ATOM 1960 O O . PRO A 1 264 ? 21.655 -3.890 -45.960 1.00 72.12 264 PRO A O 1
ATOM 1963 N N . PRO A 1 265 ? 23.822 -3.253 -45.969 1.00 75.81 265 PRO A N 1
ATOM 1964 C CA . PRO A 1 265 ? 23.516 -1.838 -46.105 1.00 75.81 265 PRO A CA 1
ATOM 1965 C C . PRO A 1 265 ? 22.691 -1.588 -47.378 1.00 75.81 265 PRO A C 1
ATOM 1967 O O . PRO A 1 265 ? 22.886 -2.281 -48.383 1.00 75.81 265 PRO A O 1
ATOM 1970 N N . PRO A 1 266 ? 21.772 -0.607 -47.360 1.00 75.56 266 PRO A N 1
ATOM 1971 C CA . PRO A 1 266 ? 20.986 -0.273 -48.538 1.00 75.56 266 PRO A CA 1
ATOM 1972 C C . PRO A 1 266 ? 21.904 0.160 -49.697 1.00 75.56 266 PRO A C 1
ATOM 1974 O O . PRO A 1 266 ? 22.966 0.742 -49.450 1.00 75.56 266 PRO A O 1
ATOM 1977 N N . PRO A 1 267 ? 21.521 -0.112 -50.960 1.00 75.75 267 PRO A N 1
ATOM 1978 C CA . PRO A 1 267 ? 22.309 0.305 -52.113 1.00 75.75 267 PRO A CA 1
ATOM 1979 C C . PRO A 1 267 ? 22.436 1.840 -52.162 1.00 75.75 267 PRO A C 1
ATOM 1981 O O . PRO A 1 267 ? 21.511 2.540 -51.738 1.00 75.75 267 PRO A O 1
ATOM 1984 N N . PRO A 1 268 ? 23.573 2.372 -52.650 1.00 80.00 268 PRO A N 1
ATOM 1985 C CA . PRO A 1 268 ? 23.796 3.812 -52.741 1.00 80.00 268 PRO A CA 1
ATOM 1986 C C . PRO A 1 268 ? 22.790 4.495 -53.691 1.00 80.00 268 PRO A C 1
ATOM 1988 O O . PRO A 1 268 ? 22.260 3.824 -54.582 1.00 80.00 268 PRO A O 1
ATOM 1991 N N . PRO A 1 269 ? 22.526 5.804 -53.485 1.00 78.44 269 PRO A N 1
ATOM 1992 C CA . PRO A 1 269 ? 21.561 6.584 -54.263 1.00 78.44 269 PRO A CA 1
ATOM 1993 C C . PRO A 1 269 ? 21.959 6.775 -55.731 1.00 78.44 269 PRO A C 1
ATOM 1995 O O . PRO A 1 269 ? 23.177 6.831 -56.023 1.00 78.44 269 PRO A O 1
#

Sequence (269 aa):
VSASVGTLEAVRAEAEQVLETLGQDPCLTLRLDANQAWTPEQATEFLVTLAKGRPQTTARIEYLEEPLTNPSPGSLRKLSEGLPPYLRPVPIALDESLIDFTDTEVAQLLTLRHAKYANGATTALPGGTCPFLVSALVLKPAVLGVARSLRLVQSTGLRLMQPTTTAIHVPGPSLNNVTYTITSIFDSGLSLAFNTILASCVGQGVPKQHHGLSTYSRLVGDVTHPHPFANLVTGSGVSVLACEKLLASSADHWHAAGDAEAPPPPPPP

Radius of gyration: 22.17 Å; Cα contacts (8 Å, |Δi|>4): 323; chains: 1; bounding box: 48×39×84 Å

Secondary structure (DSSP, 8-state):
-------HHHHHHHHHHHHHHHHH-TT--EEEE-TT-B-HHHHHHHHHHHHHT-HHHHTTEEEEE--BSS--HHHHHHHHHHS-TTSPPPPEEESTHHHHS-HHHHHHHHHHHHHHHHT------TT-----SEEEEEE-HHHH-HHHHHHHHHHTT--PPPS-S----------TT-EEEEB-SS--HHHHHHHHHHHHHH-TT-S----B-GGGGG-TTSSSS--GGGGGEETTEE-HHHHHHHHHHHHHHHHHHHTS-PPPPPPP-

Solvent-accessible surface area (backbone atoms only — not comparable to full-atom values): 16185 Å² total; per-residue (Å²): 132,87,73,77,66,66,54,66,65,50,39,37,53,52,26,50,51,53,48,51,58,46,68,75,36,90,85,56,69,43,76,46,74,44,81,32,50,24,53,64,68,41,43,48,46,25,53,56,46,36,46,71,65,39,72,75,55,48,69,33,37,70,30,36,27,33,47,38,59,76,73,42,78,66,52,50,47,48,47,36,70,69,49,64,88,88,54,79,65,64,27,24,22,41,38,77,59,58,72,78,48,49,76,64,55,52,48,48,54,53,47,59,59,50,60,68,63,75,68,69,68,79,75,59,54,99,82,70,73,77,65,52,37,62,32,33,38,47,36,40,41,91,77,62,33,59,72,50,45,52,52,54,50,41,71,42,64,46,79,68,85,68,100,61,101,66,87,78,83,74,92,62,90,74,45,84,72,54,47,67,25,45,36,58,87,73,59,51,69,69,52,49,52,50,48,51,47,52,39,58,68,70,42,71,91,51,100,76,61,62,67,45,63,77,53,61,82,75,45,85,72,69,51,94,55,91,59,73,64,65,78,43,56,56,92,80,46,68,50,58,72,58,51,52,53,50,49,53,58,47,53,56,52,52,55,58,56,70,69,50,76,78,78,79,78,79,80,82,134

Nearest PDB structures (foldseek):
  3vm7-assembly1_A  TM=5.366E-01  e=1.039E+00  Malbranchea cinnamomea
  1bpl-assembly1_B  TM=3.513E-01  e=4.766E-01  Bacillus licheniformis
  7taa-assembly1_A  TM=5.634E-01  e=5.825E+00  Aspergillus oryzae
  6sau-assembly1_A  TM=3.216E-01  e=2.024E+00  Cordyceps farinosa

pLDDT: mean 73.29, std 19.64, range [24.48, 96.75]

Organism: NCBI:txid73025

InterPro domains:
  IPR013342 Mandelate racemase, C-terminal domain [PF13378] (8-116)
  IPR036849 Enolase-like, C-terminal domain superfamily [G3DSA:3.20.20.120] (4-237)
  IPR036849 Enolase-like, C-terminal domain superfamily [SSF51604] (13-125)

Mean predicted aligned error: 12.45 Å

Foldseek 3Di:
DQDQLDDLVVLLVVLVVLLVVCVVDVPAADEAEQPQRYDLVSLQSSQVSNQVSDLSSLVRHQAYENNHVDDDLVSLVVSLVPHDPPGDAHAYEYDPVLLVDDLVSLLVLLCVQPPVVVPPPPPCPPPRHDSRHHQEYEDECVRCPLVRSVVSLVSLQQDQDDPDDDPPDDDDDHSPRRAYAQAYPLDALVVLLVSQLSQVSSCPPPPAHAYHSVSPVVCVPRPVDPQCSVVQDDDRHGDNVVSVVSVVVVVVVVVVVVPPDDPDDDDDD